Protein AF-A0A316Y9R1-F1 (afdb_monomer_lite)

Radius of gyration: 21.1 Å; chains: 1; bounding box: 70×44×54 Å

pLDDT: mean 75.21, std 21.78, range [29.62, 96.12]

Secondary structure (DSSP, 8-state):
-----PPP------PPPS---TTGGGTT---GGGTT----HHHHHHHHHHHHHHHHHHHHHS-S-SHHHHHHHHHHHHHHHTTT--SSS--HHHHHSHHHHHHHHHHHHHHHHHTT---S-HHHHHHHHHHHHHHHHHHHHH-GGGGG-TTTS-HHHHHH--HHHHHHHHHHHHHHHHHHHHH-

Foldseek 3Di:
DDDDDDDDDDPDPDDDDDDDDPPPPPVPPPVLQVVQPDDDLVRLLVQLVVLVVQLVVCVVVDVFLALSNLVSLQSNLVSLCCNPDRGDDDDLLNLLDPVSLVVSLVSNQVSCVVVVNHDPDSVVVSLSNQLSSLSNLCCVQPNVVVSRPSVRDTPVVSVVDHSVNSVVSVVVSVVVVVVVVVVD

Structure (mmCIF, N/CA/C/O backbone):
data_AF-A0A316Y9R1-F1
#
_entry.id   AF-A0A316Y9R1-F1
#
loop_
_atom_site.group_PDB
_atom_site.id
_atom_site.type_symbol
_atom_site.label_atom_id
_atom_site.label_alt_id
_atom_site.label_comp_id
_atom_site.label_asym_id
_atom_site.label_entity_id
_atom_site.label_seq_id
_atom_site.pdbx_PDB_ins_code
_atom_site.Cartn_x
_atom_site.Cartn_y
_atom_site.Cartn_z
_atom_site.occupancy
_atom_site.B_iso_or_equiv
_atom_site.auth_seq_id
_atom_site.auth_comp_id
_atom_site.auth_asym_id
_atom_site.auth_atom_id
_atom_site.pdbx_PDB_model_num
ATOM 1 N N . MET A 1 1 ? -55.825 -32.306 -25.373 1.00 39.72 1 MET A N 1
ATOM 2 C CA . MET A 1 1 ? -54.880 -32.127 -26.493 1.00 39.72 1 MET A CA 1
ATOM 3 C C . MET A 1 1 ? -54.535 -30.643 -26.493 1.00 39.72 1 MET A C 1
ATOM 5 O O . MET A 1 1 ? -55.379 -29.875 -26.914 1.00 39.72 1 MET A O 1
ATOM 9 N N . GLY A 1 2 ? -53.513 -30.124 -25.817 1.00 36.66 2 GLY A N 1
ATOM 10 C CA . GLY A 1 2 ? -52.135 -30.594 -25.650 1.00 36.66 2 GLY A CA 1
ATOM 11 C C . GLY A 1 2 ? -51.227 -29.571 -26.356 1.00 36.66 2 GLY A C 1
ATOM 12 O O . GLY A 1 2 ? -51.527 -29.261 -27.498 1.00 36.66 2 GLY A O 1
ATOM 13 N N . GLU A 1 3 ? -50.180 -29.089 -25.666 1.00 38.06 3 GLU A N 1
ATOM 14 C CA . GLU A 1 3 ? -49.132 -28.108 -26.071 1.00 38.06 3 GLU A CA 1
ATOM 15 C C . GLU A 1 3 ? -49.410 -26.639 -25.664 1.00 38.06 3 GLU A C 1
ATOM 17 O O . GLU A 1 3 ? -50.221 -25.953 -26.273 1.00 38.06 3 GLU A O 1
ATOM 22 N N . LEU A 1 4 ? -48.964 -26.133 -24.496 1.00 38.31 4 LEU A N 1
ATOM 23 C CA . LEU A 1 4 ? -47.595 -25.850 -23.991 1.00 38.31 4 LEU A CA 1
ATOM 24 C C . LEU A 1 4 ? -46.781 -24.896 -24.887 1.00 38.31 4 LEU A C 1
ATOM 26 O O . LEU A 1 4 ? -45.963 -25.323 -25.691 1.00 38.31 4 LEU A O 1
ATOM 30 N N . LEU A 1 5 ? -46.958 -23.589 -24.660 1.00 41.03 5 LEU A N 1
ATOM 31 C CA . LEU A 1 5 ? -45.965 -22.563 -24.985 1.00 41.03 5 LEU A CA 1
ATOM 32 C C . LEU A 1 5 ? -45.562 -21.837 -23.699 1.00 41.03 5 LEU A C 1
ATOM 34 O O . LEU A 1 5 ? -46.365 -21.166 -23.046 1.00 41.03 5 LEU A O 1
ATOM 38 N N . ASP A 1 6 ? -44.302 -22.059 -23.346 1.00 37.44 6 ASP A N 1
ATOM 39 C CA . ASP A 1 6 ? -43.585 -21.582 -22.172 1.00 37.44 6 ASP A CA 1
ATOM 40 C C . ASP A 1 6 ? -43.467 -20.048 -22.192 1.00 37.44 6 ASP A C 1
ATOM 42 O O . ASP A 1 6 ? -42.961 -19.458 -23.149 1.00 37.44 6 ASP A O 1
ATOM 46 N N . LYS A 1 7 ? -43.935 -19.381 -21.131 1.00 43.53 7 LYS A N 1
ATOM 47 C CA . LYS A 1 7 ? -43.649 -17.960 -20.876 1.00 43.53 7 LYS A CA 1
ATOM 48 C C . LYS A 1 7 ? -42.467 -17.869 -19.907 1.00 43.53 7 LYS A C 1
ATOM 50 O O . LYS A 1 7 ? -42.449 -18.609 -18.923 1.00 43.53 7 LYS A O 1
ATOM 55 N N . PRO A 1 8 ? -41.517 -16.942 -20.109 1.00 35.38 8 PRO A N 1
ATOM 56 C CA . PRO A 1 8 ? -40.370 -16.804 -19.222 1.00 35.38 8 PRO A CA 1
ATOM 57 C C . PRO A 1 8 ? -40.827 -16.414 -17.810 1.00 35.38 8 PRO A C 1
ATOM 59 O O . PRO A 1 8 ? -41.492 -15.396 -17.610 1.00 35.38 8 PRO A O 1
ATOM 62 N N . ARG A 1 9 ? -40.464 -17.242 -16.823 1.00 36.81 9 ARG A N 1
ATOM 63 C CA . ARG A 1 9 ? -40.661 -16.973 -15.394 1.00 36.81 9 ARG A CA 1
ATOM 64 C C . ARG A 1 9 ? -39.912 -15.701 -15.001 1.00 36.81 9 ARG A C 1
ATOM 66 O O . ARG A 1 9 ? -38.689 -15.696 -14.899 1.00 36.81 9 ARG A O 1
ATOM 73 N N . THR A 1 10 ? -40.659 -14.643 -14.718 1.00 35.28 10 THR A N 1
ATOM 74 C CA . THR A 1 10 ? -40.186 -13.493 -13.950 1.00 35.28 10 THR A CA 1
ATOM 75 C C . THR A 1 10 ? -39.815 -13.987 -12.550 1.00 35.28 10 THR A C 1
ATOM 77 O O . THR A 1 10 ? -40.692 -14.364 -11.773 1.00 35.28 10 THR A O 1
ATOM 80 N N . GLN A 1 11 ? -38.521 -14.047 -12.224 1.00 34.91 11 GLN A N 1
ATOM 81 C CA . GLN A 1 11 ? -38.094 -14.268 -10.845 1.00 34.91 11 GLN A CA 1
ATOM 82 C C . GLN A 1 11 ? -38.416 -13.010 -10.039 1.00 34.91 11 GLN A C 1
ATOM 84 O O . GLN A 1 11 ? -37.791 -11.964 -10.194 1.00 34.91 11 GLN A O 1
ATOM 89 N N . VAL A 1 12 ? -39.434 -13.123 -9.191 1.00 32.41 12 VAL A N 1
ATOM 90 C CA . VAL A 1 12 ? -39.708 -12.174 -8.117 1.00 32.41 12 VAL A CA 1
ATOM 91 C C . VAL A 1 12 ? -38.546 -12.276 -7.133 1.00 32.41 12 VAL A C 1
ATOM 93 O O . VAL A 1 12 ? -38.396 -13.288 -6.451 1.00 32.41 12 VAL A O 1
ATOM 96 N N . VAL A 1 13 ? -37.708 -11.243 -7.079 1.00 31.72 13 VAL A N 1
ATOM 97 C CA . VAL A 1 13 ? -36.699 -11.091 -6.027 1.00 31.72 13 VAL A CA 1
ATOM 98 C C . VAL A 1 13 ? -37.452 -10.838 -4.721 1.00 31.72 13 VAL A C 1
ATOM 100 O O . VAL A 1 13 ? -37.940 -9.738 -4.468 1.00 31.72 13 VAL A O 1
ATOM 103 N N . GLN A 1 14 ? -37.616 -11.886 -3.915 1.00 29.62 14 GLN A N 1
ATOM 104 C CA . GLN A 1 14 ? -38.089 -11.762 -2.542 1.00 29.62 14 GLN A CA 1
ATOM 105 C C . GLN A 1 14 ? -36.971 -11.139 -1.702 1.00 29.62 14 GLN A C 1
ATOM 107 O O . GLN A 1 14 ? -35.929 -11.752 -1.485 1.00 29.62 14 GLN A O 1
ATOM 112 N N . TYR A 1 15 ? -37.196 -9.919 -1.218 1.00 31.30 15 TYR A N 1
ATOM 113 C CA . TYR A 1 15 ? -36.399 -9.355 -0.134 1.00 31.30 15 TYR A CA 1
ATOM 114 C C . TYR A 1 15 ? -36.718 -10.124 1.155 1.00 31.30 15 TYR A C 1
ATOM 116 O O . TYR A 1 15 ? -37.901 -10.241 1.494 1.00 31.30 15 TYR A O 1
ATOM 124 N N . PRO A 1 16 ? -35.723 -10.640 1.896 1.00 35.97 16 PRO A N 1
ATOM 125 C CA . PRO A 1 16 ? -35.993 -11.189 3.211 1.00 35.97 16 PRO A CA 1
ATOM 126 C C . PRO A 1 16 ? -36.462 -10.064 4.137 1.00 35.97 16 PRO A C 1
ATOM 128 O O . PRO A 1 16 ? -35.821 -9.022 4.283 1.00 35.97 16 PRO A O 1
ATOM 131 N N . ALA A 1 17 ? -37.635 -10.292 4.722 1.00 37.06 17 ALA A N 1
ATOM 132 C CA . ALA A 1 17 ? -38.241 -9.449 5.729 1.00 37.06 17 ALA A CA 1
ATOM 133 C C . ALA A 1 17 ? -37.333 -9.327 6.964 1.00 37.06 17 ALA A C 1
ATOM 135 O O . ALA A 1 17 ? -36.667 -10.278 7.367 1.00 37.06 17 ALA A O 1
ATOM 136 N N . SER A 1 18 ? -37.362 -8.127 7.544 1.00 51.81 18 SER A N 1
ATOM 137 C CA . SER A 1 18 ? -36.869 -7.743 8.868 1.00 51.81 18 SER A CA 1
ATOM 138 C C . SER A 1 18 ? -36.761 -8.906 9.861 1.00 51.81 18 SER A C 1
ATOM 140 O O . SER A 1 18 ? -37.768 -9.497 10.253 1.00 51.81 18 SER A O 1
ATOM 142 N N . GLY A 1 19 ? -35.528 -9.207 10.276 1.00 43.00 19 GLY A N 1
ATOM 143 C CA . GLY A 1 19 ? -35.248 -10.238 11.270 1.00 43.00 19 GLY A CA 1
ATOM 144 C C . GLY A 1 19 ? -33.800 -10.722 11.282 1.00 43.00 19 GLY A C 1
ATOM 145 O O . GLY A 1 19 ? -33.578 -11.926 11.329 1.00 43.00 19 GLY A O 1
ATOM 146 N N . MET A 1 20 ? -32.808 -9.824 11.233 1.00 34.31 20 MET A N 1
ATOM 147 C CA . MET A 1 20 ? -31.425 -10.223 11.523 1.00 34.31 20 MET A CA 1
ATOM 148 C C . MET A 1 20 ? -31.326 -10.556 13.015 1.00 34.31 20 MET A C 1
ATOM 150 O O . MET A 1 20 ? -31.392 -9.669 13.872 1.00 34.31 20 MET A O 1
ATOM 154 N N . ARG A 1 21 ? -31.222 -11.851 13.331 1.00 39.31 21 ARG A N 1
ATOM 155 C CA . ARG A 1 21 ? -30.883 -12.312 14.678 1.00 39.31 21 ARG A CA 1
ATOM 156 C C . ARG A 1 21 ? -29.500 -11.784 15.040 1.00 39.31 21 ARG A C 1
ATOM 158 O O . ARG A 1 21 ? -28.591 -11.734 14.219 1.00 39.31 21 ARG A O 1
ATOM 165 N N . ARG A 1 22 ? -29.331 -11.454 16.318 1.00 41.00 22 ARG A N 1
ATOM 166 C CA . ARG A 1 22 ? -28.087 -10.973 16.945 1.00 41.00 22 ARG A CA 1
ATOM 167 C C . ARG A 1 22 ? -26.894 -11.945 16.834 1.00 41.00 22 ARG A C 1
ATOM 169 O O . ARG A 1 22 ? -25.820 -11.624 17.324 1.00 41.00 22 ARG A O 1
ATOM 176 N N . GLU A 1 23 ? -27.084 -13.102 16.207 1.00 39.16 23 GLU A N 1
ATOM 177 C CA . GLU A 1 23 ? -26.152 -14.231 16.138 1.00 39.16 23 GLU A CA 1
ATOM 178 C C . GLU A 1 23 ? -25.279 -14.222 14.862 1.00 39.16 23 GLU A C 1
ATOM 180 O O . GLU A 1 23 ? -24.302 -14.959 14.805 1.00 39.16 23 GLU A O 1
ATOM 185 N N . ASP A 1 24 ? -25.538 -13.336 13.890 1.00 36.38 24 ASP A N 1
ATOM 186 C CA . ASP A 1 24 ? -24.801 -13.294 12.607 1.00 36.38 24 ASP A CA 1
ATOM 187 C C . ASP A 1 24 ? -23.498 -12.461 12.626 1.00 36.38 24 ASP A C 1
ATOM 189 O O . ASP A 1 24 ? -22.784 -12.383 11.626 1.00 36.38 24 ASP A O 1
ATOM 193 N N . TRP A 1 25 ? -23.128 -11.847 13.755 1.00 36.03 25 TRP A N 1
ATOM 194 C CA . TRP A 1 25 ? -21.908 -11.021 13.840 1.00 36.03 25 TRP A CA 1
ATOM 195 C C . TRP A 1 25 ? -20.608 -11.835 13.896 1.00 36.03 25 TRP A C 1
ATOM 197 O O . TRP A 1 25 ? -19.521 -11.278 13.744 1.00 36.03 25 TRP A O 1
ATOM 207 N N . THR A 1 26 ? -20.691 -13.150 14.099 1.00 35.91 26 THR A N 1
ATOM 208 C CA . THR A 1 26 ? -19.521 -14.029 14.251 1.00 35.91 26 THR A CA 1
ATOM 209 C C . THR A 1 26 ? -19.109 -14.744 12.961 1.00 35.91 26 THR A C 1
ATOM 211 O O . THR A 1 26 ? -18.037 -15.346 12.933 1.00 35.91 26 THR A O 1
ATOM 214 N N . GLN A 1 27 ? -19.877 -14.633 11.869 1.00 36.03 27 GLN A N 1
ATOM 215 C CA . GLN A 1 27 ? -19.579 -15.312 10.595 1.00 36.03 27 GLN A CA 1
ATOM 216 C C . GLN A 1 27 ? -18.856 -14.464 9.538 1.00 36.03 27 GLN A C 1
ATOM 218 O O . GLN A 1 27 ? -18.550 -14.971 8.460 1.00 36.03 27 GLN A O 1
ATOM 223 N N . THR A 1 28 ? -18.468 -13.227 9.859 1.00 35.75 28 THR A N 1
ATOM 224 C CA . THR A 1 28 ? -17.525 -12.438 9.035 1.00 35.75 28 THR A CA 1
ATOM 225 C C . THR A 1 28 ? -16.111 -12.423 9.615 1.00 35.75 28 THR A C 1
ATOM 227 O O . THR A 1 28 ? -15.270 -11.627 9.209 1.00 35.75 28 THR A O 1
ATOM 230 N N . ALA A 1 29 ? -15.801 -13.331 10.540 1.00 37.78 29 ALA A N 1
ATOM 231 C CA . ALA A 1 29 ? -14.429 -13.769 10.730 1.00 37.78 29 ALA A CA 1
ATOM 232 C C . ALA A 1 29 ? -14.144 -14.807 9.642 1.00 37.78 29 ALA A C 1
ATOM 234 O O . ALA A 1 29 ? -14.215 -16.011 9.882 1.00 37.78 29 ALA A O 1
ATOM 235 N N . ILE A 1 30 ? -13.851 -14.344 8.420 1.00 37.00 30 ILE A N 1
ATOM 236 C CA . ILE A 1 30 ? -13.133 -15.189 7.462 1.00 37.00 30 ILE A CA 1
ATOM 237 C C . ILE A 1 30 ? -11.936 -15.718 8.244 1.00 37.00 30 ILE A C 1
ATOM 239 O O . ILE A 1 30 ? -11.128 -14.919 8.714 1.00 37.00 30 ILE A O 1
ATOM 243 N N . SER A 1 31 ? -11.899 -17.037 8.449 1.00 33.91 31 SER A N 1
ATOM 244 C CA . SER A 1 31 ? -10.789 -17.778 9.045 1.00 33.91 31 SER A CA 1
ATOM 245 C C . SER A 1 31 ? -9.502 -17.254 8.415 1.00 33.91 31 SER A C 1
ATOM 247 O O . SER A 1 31 ? -9.136 -17.627 7.301 1.00 33.91 31 SER A O 1
ATOM 249 N N . THR A 1 32 ? -8.839 -16.317 9.094 1.00 42.31 32 THR A N 1
ATOM 250 C CA . THR A 1 32 ? -7.617 -15.677 8.598 1.00 42.31 32 THR A CA 1
ATOM 251 C C . THR A 1 32 ? -6.526 -16.726 8.423 1.00 42.31 32 THR A C 1
ATOM 253 O O . THR A 1 32 ? -5.657 -16.570 7.578 1.00 42.31 32 THR A O 1
ATOM 256 N N . SER A 1 33 ? -6.638 -17.855 9.127 1.00 35.81 33 SER A N 1
ATOM 257 C CA . SER A 1 33 ? -5.839 -19.068 8.967 1.00 35.81 33 SER A CA 1
ATOM 258 C C . SER A 1 33 ? -5.919 -19.730 7.584 1.00 35.81 33 SER A C 1
ATOM 260 O O . SER A 1 33 ? -4.951 -20.376 7.186 1.00 35.81 33 SER A O 1
ATOM 262 N N . ASP A 1 34 ? -7.008 -19.573 6.822 1.00 35.78 34 ASP A N 1
ATOM 263 C CA . ASP A 1 34 ? -7.160 -20.224 5.508 1.00 35.78 34 ASP A CA 1
ATOM 264 C C . ASP A 1 34 ? -6.669 -19.376 4.325 1.00 35.78 34 ASP A C 1
ATOM 266 O O . ASP A 1 34 ? -6.388 -19.922 3.258 1.00 35.78 34 ASP A O 1
ATOM 270 N N . LEU A 1 35 ? -6.467 -18.067 4.513 1.00 43.06 35 LEU A N 1
ATOM 271 C CA . LEU A 1 35 ? -5.946 -17.153 3.478 1.00 43.06 35 LEU A CA 1
ATOM 272 C C . LEU A 1 35 ? -4.442 -17.314 3.203 1.00 43.06 35 LEU A C 1
ATOM 274 O O . LEU A 1 35 ? -3.900 -16.723 2.272 1.00 43.06 35 LEU A O 1
ATOM 278 N N . PHE A 1 36 ? -3.765 -18.122 4.012 1.00 48.22 36 PHE A N 1
ATOM 279 C CA . PHE A 1 36 ? -2.317 -18.102 4.163 1.00 48.22 36 PHE A CA 1
ATOM 280 C C . PHE A 1 36 ? -1.649 -19.470 3.921 1.00 48.22 36 PHE A C 1
ATOM 282 O O . PHE A 1 36 ? -0.470 -19.663 4.226 1.00 48.22 36 PHE A O 1
ATOM 289 N N . LYS A 1 37 ? -2.375 -20.435 3.341 1.00 43.84 37 LYS A N 1
ATOM 290 C CA . LYS A 1 37 ? -1.854 -21.781 3.056 1.00 43.84 37 LYS A CA 1
ATOM 291 C C . LYS A 1 37 ? -0.718 -21.759 2.016 1.00 43.84 37 LYS A C 1
ATOM 293 O O . LYS A 1 37 ? -0.877 -21.309 0.888 1.00 43.84 37 LYS A O 1
ATOM 298 N N . HIS A 1 38 ? 0.440 -22.252 2.463 1.00 46.22 38 HIS A N 1
ATOM 299 C CA . HIS A 1 38 ? 1.669 -22.664 1.765 1.00 46.22 38 HIS A CA 1
ATOM 300 C C . HIS A 1 38 ? 1.853 -22.271 0.287 1.00 46.22 38 HIS A C 1
ATOM 302 O O . HIS A 1 38 ? 1.925 -23.114 -0.603 1.00 46.22 38 HIS A O 1
ATOM 308 N N . SER A 1 39 ? 2.068 -20.979 0.048 1.00 51.19 39 SER A N 1
ATOM 309 C CA . SER A 1 39 ? 2.584 -20.469 -1.224 1.00 51.19 39 SER A CA 1
ATOM 310 C C . SER A 1 39 ? 4.117 -20.573 -1.264 1.00 51.19 39 SER A C 1
ATOM 312 O O . SER A 1 39 ? 4.809 -20.021 -0.396 1.00 51.19 39 SER A O 1
ATOM 314 N N . SER A 1 40 ? 4.651 -21.290 -2.262 1.00 60.81 40 SER A N 1
ATOM 315 C CA . SER A 1 40 ? 6.095 -21.373 -2.526 1.00 60.81 40 SER A CA 1
ATOM 316 C C . SER A 1 40 ? 6.685 -19.984 -2.820 1.00 60.81 40 SER A C 1
ATOM 318 O O . SER A 1 40 ? 5.991 -19.074 -3.268 1.00 60.81 40 SER A O 1
ATOM 320 N N . ARG A 1 41 ? 7.994 -19.789 -2.616 1.00 59.72 41 ARG A N 1
ATOM 321 C CA . ARG A 1 41 ? 8.663 -18.498 -2.894 1.00 59.72 41 ARG A CA 1
ATOM 322 C C . ARG A 1 41 ? 8.465 -18.016 -4.342 1.00 59.72 41 ARG A C 1
ATOM 324 O O . ARG A 1 41 ? 8.390 -16.810 -4.586 1.00 59.72 41 ARG A O 1
ATOM 331 N N . LEU A 1 42 ? 8.381 -18.952 -5.288 1.00 62.75 42 LEU A N 1
ATOM 332 C CA . LEU A 1 42 ? 8.104 -18.671 -6.699 1.00 62.75 42 LEU A CA 1
ATOM 333 C C . LEU A 1 42 ? 6.669 -18.172 -6.901 1.00 62.75 42 LEU A C 1
ATOM 335 O O . LEU A 1 42 ? 6.455 -17.223 -7.651 1.00 62.75 42 LEU A O 1
ATOM 339 N N . ASP A 1 43 ? 5.712 -18.746 -6.178 1.00 80.56 43 ASP A N 1
ATOM 340 C CA . ASP A 1 43 ? 4.308 -18.342 -6.235 1.00 80.56 43 ASP A CA 1
ATOM 341 C C . ASP A 1 43 ? 4.100 -16.926 -5.658 1.00 80.56 43 ASP A C 1
ATOM 343 O O . ASP A 1 43 ? 3.511 -16.066 -6.311 1.00 80.56 43 ASP A O 1
ATOM 347 N N . ARG A 1 44 ? 4.732 -16.593 -4.523 1.00 82.75 44 ARG A N 1
ATOM 348 C CA . ARG A 1 44 ? 4.696 -15.222 -3.961 1.00 82.75 44 ARG A CA 1
ATOM 349 C C . ARG A 1 44 ? 5.302 -14.172 -4.893 1.00 82.75 44 ARG A C 1
ATOM 351 O O . ARG A 1 44 ? 4.758 -13.079 -5.042 1.00 82.75 44 ARG A O 1
ATOM 358 N N . SER A 1 45 ? 6.416 -14.518 -5.540 1.00 86.19 45 SER A N 1
ATOM 359 C CA . SER A 1 45 ? 7.101 -13.633 -6.491 1.00 86.19 45 SER A CA 1
ATOM 360 C C . SER A 1 45 ? 6.240 -13.349 -7.725 1.00 86.19 45 SER A C 1
ATOM 362 O O . SER A 1 45 ? 6.202 -12.224 -8.216 1.00 86.19 45 SER A O 1
ATOM 364 N N . SER A 1 46 ? 5.516 -14.352 -8.219 1.00 87.44 46 SER A N 1
ATOM 365 C CA . SER A 1 46 ? 4.578 -14.183 -9.331 1.00 87.44 46 SER A CA 1
ATOM 366 C C . SER A 1 46 ? 3.352 -13.365 -8.920 1.00 87.44 46 SER A C 1
ATOM 368 O O . SER A 1 46 ? 2.960 -12.452 -9.648 1.00 87.44 46 SER A O 1
ATOM 370 N N . ARG A 1 47 ? 2.791 -13.626 -7.730 1.00 89.75 47 ARG A N 1
ATOM 371 C CA . ARG A 1 47 ? 1.627 -12.903 -7.193 1.00 89.75 47 ARG A CA 1
ATOM 372 C C . ARG A 1 47 ? 1.894 -11.406 -7.044 1.00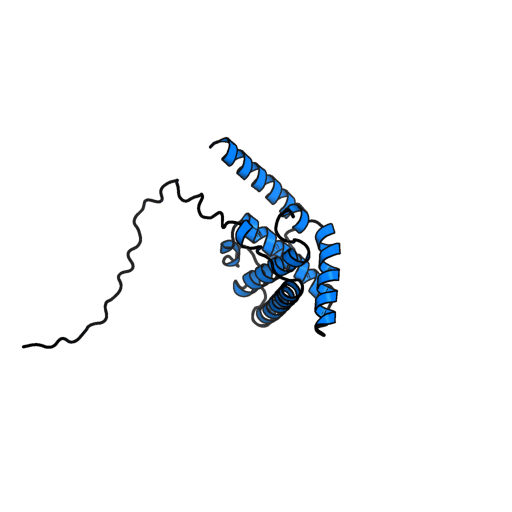 89.75 47 ARG A C 1
ATOM 374 O O . ARG A 1 47 ? 1.107 -10.606 -7.547 1.00 89.75 47 ARG A O 1
ATOM 381 N N . VAL A 1 48 ? 3.006 -11.014 -6.413 1.00 91.62 48 VAL A N 1
ATOM 382 C CA . VAL A 1 48 ? 3.302 -9.587 -6.187 1.00 91.62 48 VAL A CA 1
ATOM 383 C C . VAL A 1 48 ? 3.520 -8.829 -7.498 1.00 91.62 48 VAL A C 1
ATOM 385 O O . VAL A 1 48 ? 3.023 -7.715 -7.661 1.00 91.62 48 VAL A O 1
ATOM 388 N N . SER A 1 49 ? 4.194 -9.447 -8.468 1.00 91.50 49 SER A N 1
ATOM 389 C CA . SER A 1 49 ? 4.448 -8.825 -9.766 1.00 91.50 49 SER A CA 1
ATOM 390 C C . SER A 1 49 ? 3.191 -8.720 -10.619 1.00 91.50 49 SER A C 1
ATOM 392 O O . SER A 1 49 ? 2.975 -7.703 -11.279 1.00 91.50 49 SER A O 1
ATOM 394 N N . HIS A 1 50 ? 2.334 -9.744 -10.586 1.00 92.25 50 HIS A N 1
ATOM 395 C CA . HIS A 1 50 ? 1.033 -9.703 -11.244 1.00 92.25 50 HIS A CA 1
ATOM 396 C C . HIS A 1 50 ? 0.145 -8.597 -10.659 1.00 92.25 50 HIS A C 1
ATOM 398 O O . HIS A 1 50 ? -0.437 -7.810 -11.411 1.00 92.25 50 HIS A O 1
ATOM 404 N N . ALA A 1 51 ? 0.076 -8.500 -9.329 1.00 93.38 51 ALA A N 1
ATOM 405 C CA . ALA A 1 51 ? -0.703 -7.472 -8.647 1.00 93.38 51 ALA A CA 1
ATOM 406 C C . ALA A 1 51 ? -0.193 -6.060 -8.980 1.00 93.38 51 ALA A C 1
ATOM 408 O O . ALA A 1 51 ? -0.983 -5.185 -9.328 1.00 93.38 51 ALA A O 1
ATOM 409 N N . LEU A 1 52 ? 1.130 -5.851 -8.983 1.00 94.00 52 LEU A N 1
ATOM 410 C CA . LEU A 1 52 ? 1.726 -4.569 -9.364 1.00 94.00 52 LEU A CA 1
ATOM 411 C C . LEU A 1 52 ? 1.425 -4.186 -10.823 1.00 94.00 52 LEU A C 1
ATOM 413 O O . LEU A 1 52 ? 1.126 -3.026 -11.105 1.00 94.00 52 LEU A O 1
ATOM 417 N N . ARG A 1 53 ? 1.480 -5.144 -11.759 1.00 92.12 53 ARG A N 1
ATOM 418 C CA . ARG A 1 53 ? 1.135 -4.896 -13.169 1.00 92.12 53 ARG A CA 1
ATOM 419 C C . ARG A 1 53 ? -0.343 -4.543 -13.331 1.00 92.12 53 ARG A C 1
ATOM 421 O O . ARG A 1 53 ? -0.664 -3.604 -14.054 1.00 92.12 53 ARG A O 1
ATOM 428 N N . SER A 1 54 ? -1.215 -5.268 -12.635 1.00 92.94 54 SER A N 1
ATOM 429 C CA . SER A 1 54 ? -2.661 -5.017 -12.631 1.00 92.94 54 SER A CA 1
ATOM 430 C C . SER A 1 54 ? -2.977 -3.622 -12.088 1.00 92.94 54 SER A C 1
ATOM 432 O O . SER A 1 54 ? -3.756 -2.893 -12.693 1.00 92.94 54 SER A O 1
ATOM 434 N N . LEU A 1 55 ? -2.297 -3.207 -11.014 1.00 93.31 55 LEU A N 1
ATOM 435 C CA . LEU A 1 55 ? -2.389 -1.849 -10.481 1.00 93.31 55 LEU A CA 1
ATOM 436 C C . LEU A 1 55 ? -1.944 -0.795 -11.500 1.00 93.31 55 LEU A C 1
ATOM 438 O O . LEU A 1 55 ? -2.650 0.186 -11.704 1.00 93.31 55 LEU A O 1
ATOM 442 N N . GLY A 1 56 ? -0.804 -0.999 -12.166 1.00 90.38 56 GLY A N 1
ATOM 443 C CA . GLY A 1 56 ? -0.334 -0.070 -13.197 1.00 90.38 56 GLY A CA 1
ATOM 444 C C . GLY A 1 56 ? -1.332 0.097 -14.348 1.00 90.38 56 GLY A C 1
ATOM 445 O O . GLY A 1 56 ? -1.498 1.202 -14.859 1.00 90.38 56 GLY A O 1
ATOM 446 N N . HIS A 1 57 ? -2.034 -0.977 -14.722 1.00 90.94 57 HIS A N 1
ATOM 447 C CA . HIS A 1 57 ? -3.094 -0.917 -15.725 1.00 90.94 57 HIS A CA 1
ATOM 448 C C . HIS A 1 57 ? -4.310 -0.121 -15.233 1.00 90.94 57 HIS A C 1
ATOM 450 O O . HIS A 1 57 ? -4.732 0.810 -15.917 1.00 90.94 57 HIS A O 1
ATOM 456 N N . ALA A 1 58 ? -4.803 -0.412 -14.027 1.00 90.25 58 ALA A N 1
ATOM 457 C CA . ALA A 1 58 ? -5.919 0.312 -13.421 1.00 90.25 58 ALA A CA 1
ATOM 458 C C . ALA A 1 58 ? -5.626 1.819 -13.287 1.00 90.25 58 ALA A C 1
ATOM 460 O O . ALA A 1 58 ? -6.449 2.648 -13.669 1.00 90.25 58 ALA A O 1
ATOM 461 N N . GLU A 1 59 ? -4.421 2.193 -12.834 1.00 90.12 59 GLU A N 1
ATOM 462 C CA . GLU A 1 59 ? -3.987 3.600 -12.756 1.00 90.12 59 GLU A CA 1
ATOM 463 C C . GLU A 1 59 ? -3.919 4.290 -14.126 1.00 90.12 59 GLU A C 1
ATOM 465 O O . GLU A 1 59 ? -4.085 5.503 -14.212 1.00 90.12 59 GLU A O 1
ATOM 470 N N . SER A 1 60 ? -3.648 3.542 -15.200 1.00 86.75 60 SER A N 1
ATOM 471 C CA . SER A 1 60 ? -3.599 4.101 -16.557 1.00 86.75 60 SER A CA 1
ATOM 472 C C . SER A 1 60 ? -4.986 4.324 -17.163 1.00 86.75 60 SER A C 1
ATOM 474 O O . SER A 1 60 ? -5.157 5.221 -17.985 1.00 86.75 60 SER A O 1
ATOM 476 N N . GLN A 1 61 ? -5.972 3.521 -16.758 1.00 84.62 61 GLN A N 1
ATOM 477 C CA . GLN A 1 61 ? -7.348 3.598 -17.254 1.00 84.62 61 GLN A CA 1
ATOM 478 C C . GLN A 1 61 ? -8.221 4.548 -16.432 1.00 84.62 61 GLN A C 1
ATOM 480 O O . GLN A 1 61 ? -9.191 5.106 -16.945 1.00 84.62 61 G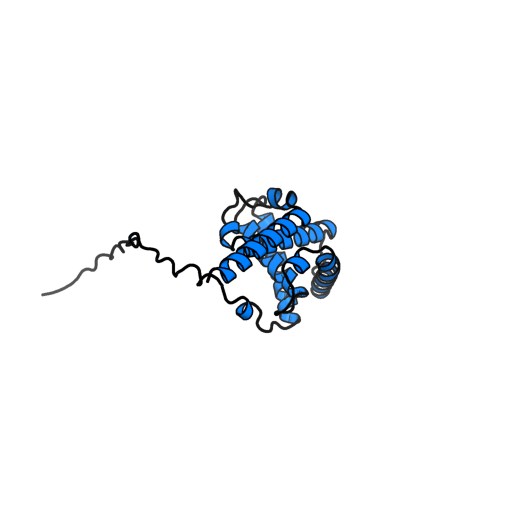LN A O 1
ATOM 485 N N . HIS A 1 62 ? -7.881 4.746 -15.160 1.00 77.06 62 HIS A N 1
ATOM 486 C CA . HIS A 1 62 ? -8.673 5.521 -14.220 1.00 77.06 62 HIS A CA 1
ATOM 487 C C . HIS A 1 62 ? -7.799 6.546 -13.496 1.00 77.06 62 HIS A C 1
ATOM 489 O O . HIS A 1 62 ? -6.735 6.216 -12.985 1.00 77.06 62 HIS A O 1
ATOM 495 N N . TYR A 1 63 ? -8.286 7.782 -13.355 1.00 67.31 63 TYR A N 1
ATOM 496 C CA . TYR A 1 63 ? -7.584 8.889 -12.684 1.00 67.31 63 TYR A CA 1
ATOM 497 C C . TYR A 1 63 ? -7.458 8.740 -11.144 1.00 67.31 63 TYR A C 1
ATOM 499 O O . TYR A 1 63 ? -7.473 9.724 -10.411 1.00 67.31 63 TYR A O 1
ATOM 507 N N . GLY A 1 64 ? -7.339 7.517 -10.615 1.00 62.34 64 GLY A N 1
ATOM 508 C CA . GLY A 1 64 ? -7.009 7.257 -9.206 1.00 62.34 64 GLY A CA 1
ATOM 509 C C . GLY A 1 64 ? -8.165 7.333 -8.198 1.00 62.34 64 GLY A C 1
ATOM 510 O O . GLY A 1 64 ? -7.936 7.132 -7.006 1.00 62.34 64 GLY A O 1
ATOM 511 N N . ALA A 1 65 ? -9.392 7.600 -8.655 1.00 66.81 65 ALA A N 1
ATOM 512 C CA . ALA A 1 65 ? -10.592 7.721 -7.818 1.00 66.81 65 ALA A CA 1
ATOM 513 C C . ALA A 1 65 ? -11.678 6.679 -8.156 1.00 66.81 65 ALA A C 1
ATOM 515 O O . ALA A 1 65 ? -12.866 6.952 -7.997 1.00 66.81 65 ALA A O 1
ATOM 516 N N . SER A 1 66 ? -11.288 5.502 -8.655 1.00 83.19 66 SER A N 1
ATOM 517 C CA . SER A 1 66 ? -12.220 4.409 -8.953 1.00 83.19 66 SER A CA 1
ATOM 518 C C . SER A 1 66 ? -12.109 3.273 -7.938 1.00 83.19 66 SER A C 1
ATOM 520 O O . SER A 1 66 ? -11.041 3.012 -7.379 1.00 83.19 66 SER A O 1
ATOM 522 N N . GLN A 1 67 ? -13.222 2.559 -7.754 1.00 85.88 67 GLN A N 1
ATOM 523 C CA . GLN A 1 67 ? -13.265 1.299 -7.012 1.00 85.88 67 GLN A CA 1
ATOM 524 C C . GLN A 1 67 ? -12.218 0.306 -7.534 1.00 85.88 67 GLN A C 1
ATOM 526 O O . GLN A 1 67 ? -11.544 -0.338 -6.739 1.00 85.88 67 GLN A O 1
ATOM 531 N N . ASP A 1 68 ? -12.032 0.223 -8.855 1.00 89.50 68 ASP A N 1
ATOM 532 C CA . ASP A 1 68 ? -11.043 -0.676 -9.456 1.00 89.50 68 ASP A CA 1
ATOM 533 C C . ASP A 1 68 ? -9.614 -0.355 -8.986 1.00 89.50 68 ASP A C 1
ATOM 535 O O . ASP A 1 68 ? -8.902 -1.237 -8.504 1.00 89.50 68 ASP A O 1
ATOM 539 N N . VAL A 1 69 ? -9.218 0.924 -8.993 1.00 92.44 69 VAL A N 1
ATOM 540 C CA . VAL A 1 69 ? -7.899 1.342 -8.488 1.00 92.44 69 VAL A CA 1
ATOM 541 C C . VAL A 1 69 ? -7.744 1.008 -7.002 1.00 92.44 69 VAL A C 1
ATOM 543 O O . VAL A 1 69 ? -6.696 0.501 -6.601 1.00 92.44 69 VAL A O 1
ATOM 546 N N . ASN A 1 70 ? -8.778 1.235 -6.188 1.00 93.81 70 ASN A N 1
ATOM 547 C CA . ASN A 1 70 ? -8.760 0.890 -4.765 1.00 93.81 70 ASN A CA 1
ATOM 548 C C . ASN A 1 70 ? -8.553 -0.616 -4.545 1.00 93.81 70 ASN A C 1
ATOM 550 O O . ASN A 1 70 ? -7.694 -1.016 -3.755 1.00 93.81 70 ASN A O 1
ATOM 554 N N . SER A 1 71 ? -9.298 -1.447 -5.277 1.00 93.62 71 SER A N 1
ATOM 555 C CA . SER A 1 71 ? -9.169 -2.904 -5.238 1.00 93.62 71 SER A CA 1
ATOM 556 C C . SER A 1 71 ? -7.779 -3.362 -5.673 1.00 93.62 71 SER A C 1
ATOM 558 O O . SER A 1 71 ? -7.180 -4.202 -5.004 1.00 93.62 71 SER A O 1
ATOM 560 N N . LYS A 1 72 ? -7.194 -2.766 -6.721 1.00 95.75 72 LYS A N 1
ATOM 561 C CA . LYS A 1 72 ? -5.832 -3.114 -7.161 1.00 95.75 72 LYS A CA 1
ATOM 562 C C . LYS A 1 72 ? -4.745 -2.660 -6.198 1.00 95.75 72 LYS A C 1
ATOM 564 O O . LYS A 1 72 ? -3.759 -3.375 -6.015 1.00 95.75 72 LYS A O 1
ATOM 569 N N . TYR A 1 73 ? -4.926 -1.525 -5.529 1.00 96.00 73 TYR A N 1
ATOM 570 C CA . TYR A 1 73 ? -4.035 -1.126 -4.443 1.00 96.00 73 TYR A CA 1
ATOM 571 C C . TYR A 1 73 ? -4.111 -2.095 -3.259 1.00 96.00 73 TYR A C 1
ATOM 573 O O . TYR A 1 73 ? -3.071 -2.431 -2.692 1.00 96.00 73 TYR A O 1
ATOM 581 N N . PHE A 1 74 ? -5.308 -2.571 -2.908 1.00 95.00 74 PHE A N 1
ATOM 582 C CA . PHE A 1 74 ? -5.488 -3.590 -1.876 1.00 95.00 74 PHE A CA 1
ATOM 583 C C . PHE A 1 74 ? -4.826 -4.924 -2.254 1.00 95.00 74 PHE A C 1
ATOM 585 O O . PHE A 1 74 ? -4.026 -5.437 -1.473 1.00 95.00 74 PHE A O 1
ATOM 592 N N . GLU A 1 75 ? -5.090 -5.451 -3.455 1.00 94.38 75 GLU A N 1
ATOM 593 C CA . GLU A 1 75 ? -4.495 -6.702 -3.953 1.00 94.38 75 GLU A CA 1
ATOM 594 C C . GLU A 1 75 ? -2.960 -6.639 -3.936 1.00 94.38 75 GLU A C 1
ATOM 596 O O . GLU A 1 75 ? -2.288 -7.568 -3.477 1.00 94.38 75 GLU A O 1
ATOM 601 N N . PHE A 1 76 ? -2.389 -5.518 -4.392 1.00 95.94 76 PHE A N 1
ATOM 602 C CA . PHE A 1 76 ? -0.947 -5.306 -4.331 1.00 95.94 76 PHE A CA 1
ATOM 603 C C . PHE A 1 76 ? -0.447 -5.197 -2.887 1.00 95.94 76 PHE A C 1
ATOM 605 O O . PHE A 1 76 ? 0.585 -5.776 -2.560 1.00 95.94 76 PHE A O 1
ATOM 612 N N . GLY A 1 77 ? -1.183 -4.515 -2.008 1.00 94.88 77 GLY A N 1
ATOM 613 C CA . GLY A 1 77 ? -0.845 -4.386 -0.592 1.00 94.88 77 GLY A CA 1
ATOM 614 C C . GLY A 1 77 ? -0.802 -5.731 0.127 1.00 94.88 77 GLY A C 1
ATOM 615 O O . GLY A 1 77 ? 0.147 -5.996 0.862 1.00 94.88 77 GLY A O 1
ATOM 616 N N . GLN A 1 78 ? -1.771 -6.603 -0.152 1.00 92.62 78 GLN A N 1
ATOM 617 C CA . GLN A 1 78 ? -1.814 -7.969 0.363 1.00 92.62 78 GLN A CA 1
ATOM 618 C C . GLN A 1 78 ? -0.631 -8.795 -0.142 1.00 92.62 78 GLN A C 1
ATOM 620 O O . GLN A 1 78 ? 0.121 -9.347 0.656 1.00 92.62 78 GLN A O 1
ATOM 625 N N . ALA A 1 79 ? -0.404 -8.829 -1.459 1.00 92.12 79 ALA A N 1
ATOM 626 C CA . ALA A 1 79 ? 0.718 -9.576 -2.026 1.00 92.12 79 ALA A CA 1
ATOM 627 C C . ALA A 1 79 ? 2.081 -9.050 -1.538 1.00 92.12 79 ALA A C 1
ATOM 629 O O . ALA A 1 79 ? 3.034 -9.815 -1.399 1.00 92.12 79 ALA A O 1
ATOM 630 N N . TYR A 1 80 ? 2.178 -7.746 -1.270 1.00 92.81 80 TYR A N 1
ATOM 631 C CA . TYR A 1 80 ? 3.372 -7.114 -0.724 1.00 92.81 80 TYR A CA 1
ATOM 632 C C . TYR A 1 80 ? 3.587 -7.452 0.759 1.00 92.81 80 TYR A C 1
ATOM 634 O O . TYR A 1 80 ? 4.723 -7.713 1.153 1.00 92.81 80 TYR A O 1
ATOM 642 N N . ALA A 1 81 ? 2.522 -7.517 1.566 1.00 90.19 81 ALA A N 1
ATOM 643 C CA . ALA A 1 81 ? 2.576 -8.013 2.944 1.00 90.19 81 ALA A CA 1
ATOM 644 C C . ALA A 1 81 ? 3.062 -9.473 2.996 1.00 90.19 81 ALA A C 1
ATOM 646 O O . ALA A 1 81 ? 3.998 -9.785 3.737 1.00 90.19 81 ALA A O 1
ATOM 647 N N . ASP A 1 82 ? 2.519 -10.326 2.122 1.00 88.00 82 ASP A N 1
ATOM 648 C CA . ASP A 1 82 ? 2.848 -11.756 2.008 1.00 88.00 82 ASP A CA 1
ATOM 649 C C . ASP A 1 82 ? 4.328 -12.037 1.659 1.00 88.00 82 ASP A C 1
ATOM 651 O O . ASP A 1 82 ? 4.813 -13.164 1.836 1.00 88.00 82 ASP A O 1
ATOM 655 N N . LEU A 1 83 ? 5.074 -11.041 1.152 1.00 86.31 83 LEU A N 1
ATOM 656 C CA . LEU A 1 83 ? 6.503 -11.198 0.847 1.00 86.31 83 LEU A CA 1
ATOM 657 C C . LEU A 1 83 ? 7.335 -11.499 2.090 1.00 86.31 83 LEU A C 1
ATOM 659 O O . LEU A 1 83 ? 8.256 -12.313 2.018 1.00 86.31 83 LEU A O 1
ATOM 663 N N . ILE A 1 84 ? 7.019 -10.830 3.198 1.00 82.31 84 ILE A N 1
ATOM 664 C CA . ILE A 1 84 ? 7.743 -10.946 4.469 1.00 82.31 84 ILE A CA 1
ATOM 665 C C . ILE A 1 84 ? 6.910 -11.739 5.472 1.00 82.31 84 ILE A C 1
ATOM 667 O O . ILE A 1 84 ? 7.418 -12.628 6.158 1.00 82.31 84 ILE A O 1
ATOM 671 N N . VAL A 1 85 ? 5.603 -11.477 5.509 1.00 73.94 85 VAL A N 1
ATOM 672 C CA . VAL A 1 85 ? 4.673 -12.134 6.420 1.00 73.94 85 VAL A CA 1
ATOM 673 C C . VAL A 1 85 ? 4.333 -13.515 5.872 1.00 73.94 85 VAL A C 1
ATOM 675 O O . VAL A 1 85 ? 3.418 -13.712 5.078 1.00 73.94 85 VAL A O 1
ATOM 678 N N . SER A 1 86 ? 5.101 -14.510 6.301 1.00 58.31 86 SER A N 1
ATOM 679 C CA . SER A 1 86 ? 4.751 -15.913 6.113 1.00 58.31 86 SER A CA 1
ATOM 680 C C . SER A 1 86 ? 3.752 -16.312 7.194 1.00 58.31 86 SER A C 1
ATOM 682 O O . SER A 1 86 ? 4.132 -16.824 8.235 1.00 58.31 86 SER A O 1
ATOM 684 N N . SER A 1 87 ? 2.467 -16.046 6.949 1.00 51.50 87 SER A N 1
ATOM 685 C CA . SER A 1 87 ? 1.378 -16.924 7.397 1.00 51.50 87 SER A CA 1
ATOM 686 C C . SER A 1 87 ? 1.522 -17.526 8.813 1.00 51.50 87 SER A C 1
ATOM 688 O O . SER A 1 87 ? 1.761 -18.728 8.908 1.00 51.50 87 SER A O 1
ATOM 690 N N . ALA A 1 88 ? 1.434 -16.711 9.879 1.00 39.19 88 ALA A N 1
ATOM 691 C CA . ALA A 1 88 ? 0.985 -17.113 11.234 1.00 39.19 88 ALA A CA 1
ATOM 692 C C . ALA A 1 88 ? 1.203 -16.043 12.328 1.00 39.19 88 ALA A C 1
ATOM 694 O O . ALA A 1 88 ? 0.518 -16.107 13.344 1.00 39.19 88 ALA A O 1
ATOM 695 N N . THR A 1 89 ? 2.134 -15.087 12.187 1.00 43.97 89 THR A N 1
ATOM 696 C CA . THR A 1 89 ? 2.583 -14.297 13.365 1.00 43.97 89 THR A CA 1
ATOM 69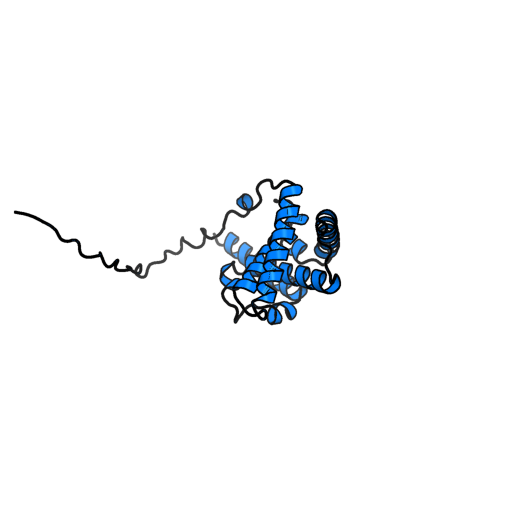7 C C . THR A 1 89 ? 2.833 -12.805 13.166 1.00 43.97 89 THR A C 1
ATOM 699 O O . THR A 1 89 ? 3.091 -12.115 14.151 1.00 43.97 89 THR A O 1
ATOM 702 N N . SER A 1 90 ? 2.756 -12.249 11.956 1.00 55.12 90 SER A N 1
ATOM 703 C CA . SER A 1 90 ? 2.989 -10.806 11.807 1.00 55.12 90 SER A CA 1
ATOM 704 C C . SER A 1 90 ? 1.712 -10.021 12.085 1.00 55.12 90 SER A C 1
ATOM 706 O O . SER A 1 90 ? 0.725 -10.146 11.361 1.00 55.12 90 SER A O 1
ATOM 708 N N . SER A 1 91 ? 1.737 -9.206 13.138 1.00 76.12 91 SER A N 1
ATOM 709 C CA . SER A 1 91 ? 0.637 -8.301 13.456 1.00 76.12 91 SER A CA 1
ATOM 710 C C . SER A 1 91 ? 0.491 -7.225 12.377 1.00 76.12 91 SER A C 1
ATOM 712 O O . SER A 1 91 ? 1.466 -6.823 11.729 1.00 76.12 91 SER A O 1
ATOM 714 N N . LEU A 1 92 ? -0.730 -6.709 12.215 1.00 81.75 92 LEU A N 1
ATOM 715 C CA . LEU A 1 92 ? -0.975 -5.496 11.430 1.00 81.75 92 LEU A CA 1
ATOM 716 C C . LEU A 1 92 ? -0.050 -4.348 11.873 1.00 81.75 92 LEU A C 1
ATOM 718 O O . LEU A 1 92 ? 0.350 -3.547 11.030 1.00 81.75 92 LEU A O 1
ATOM 722 N N . ASP A 1 93 ? 0.357 -4.299 13.151 1.00 84.06 93 ASP A N 1
ATOM 723 C CA . ASP A 1 93 ? 1.297 -3.291 13.675 1.00 84.06 93 ASP A CA 1
ATOM 724 C C . ASP A 1 93 ? 2.658 -3.367 12.988 1.00 84.06 93 ASP A C 1
ATOM 726 O O . ASP A 1 93 ? 3.229 -2.342 12.607 1.00 84.06 93 ASP A O 1
ATOM 730 N N . TYR A 1 94 ? 3.167 -4.581 12.761 1.00 87.00 94 TYR A N 1
ATOM 731 C CA . TYR A 1 94 ? 4.407 -4.752 12.018 1.00 87.00 94 TYR A CA 1
ATOM 732 C C . TYR A 1 94 ? 4.232 -4.295 10.568 1.00 87.00 94 TYR A C 1
ATOM 734 O O . TYR A 1 94 ? 5.055 -3.520 10.080 1.00 87.00 94 TYR A O 1
ATOM 742 N N . VAL A 1 95 ? 3.126 -4.660 9.909 1.00 88.69 95 VAL A N 1
ATOM 743 C CA . VAL A 1 95 ? 2.824 -4.210 8.536 1.00 88.69 95 VAL A CA 1
ATOM 744 C C . VAL A 1 95 ? 2.667 -2.688 8.447 1.00 88.69 95 VAL A C 1
ATOM 746 O O . VAL A 1 95 ? 2.983 -2.121 7.402 1.00 88.69 95 VAL A O 1
ATOM 749 N N . ALA A 1 96 ? 2.251 -2.002 9.516 1.00 89.88 96 ALA A N 1
ATOM 750 C CA . ALA A 1 96 ? 2.187 -0.539 9.606 1.00 89.88 96 ALA A CA 1
ATOM 751 C C . ALA A 1 96 ? 3.550 0.124 9.903 1.00 89.88 96 ALA A C 1
ATOM 753 O O . ALA A 1 96 ? 3.727 1.320 9.676 1.00 89.88 96 ALA A O 1
ATOM 754 N N . SER A 1 97 ? 4.544 -0.636 10.366 1.00 90.06 97 SER A N 1
ATOM 755 C CA . SER A 1 97 ? 5.835 -0.096 10.802 1.00 90.06 97 SER A CA 1
ATOM 756 C C . SER A 1 97 ? 6.741 0.354 9.647 1.00 90.06 97 SER A C 1
ATOM 758 O O . SER A 1 97 ? 6.683 -0.150 8.522 1.00 90.06 97 SER A O 1
ATOM 760 N N . LYS A 1 98 ? 7.664 1.282 9.923 1.00 91.50 98 LYS A N 1
ATOM 761 C CA . LYS A 1 98 ? 8.736 1.630 8.974 1.00 91.50 98 LYS A CA 1
ATOM 762 C C . LYS A 1 98 ? 9.660 0.436 8.696 1.00 91.50 98 LYS A C 1
ATOM 764 O O . LYS A 1 98 ? 10.063 0.247 7.551 1.00 91.50 98 LYS A O 1
ATOM 769 N N . ALA A 1 99 ? 9.934 -0.380 9.716 1.00 90.44 99 ALA A N 1
ATOM 770 C CA . ALA A 1 99 ? 10.812 -1.546 9.623 1.00 90.44 99 ALA A CA 1
ATOM 771 C C . ALA A 1 99 ? 10.335 -2.543 8.557 1.00 90.44 99 ALA A C 1
ATOM 773 O O . ALA A 1 99 ? 11.125 -2.929 7.700 1.00 90.44 99 ALA A O 1
ATOM 774 N N . PHE A 1 100 ? 9.033 -2.857 8.528 1.00 92.12 100 PHE A N 1
ATOM 775 C CA . PHE A 1 100 ? 8.458 -3.694 7.472 1.00 92.12 100 PHE A CA 1
ATOM 776 C C . PHE A 1 100 ? 8.761 -3.140 6.077 1.00 92.12 100 PHE A C 1
ATOM 778 O O . PHE A 1 100 ? 9.118 -3.890 5.176 1.00 92.12 100 PHE A O 1
ATOM 785 N N . HIS A 1 101 ? 8.632 -1.826 5.867 1.00 92.69 101 HIS A N 1
ATOM 786 C CA . HIS A 1 101 ? 8.864 -1.246 4.543 1.00 92.69 101 HIS A CA 1
ATOM 787 C C . HIS A 1 101 ? 10.318 -1.353 4.105 1.00 92.69 101 HIS A C 1
ATOM 789 O O . HIS A 1 101 ? 10.598 -1.640 2.941 1.00 92.69 101 HIS A O 1
ATOM 795 N N . ASP A 1 102 ? 11.227 -1.090 5.041 1.00 92.38 102 ASP A N 1
ATOM 796 C CA . ASP A 1 102 ? 12.661 -1.127 4.797 1.00 92.38 102 ASP A CA 1
ATOM 797 C C . ASP A 1 102 ? 13.141 -2.562 4.518 1.00 92.38 102 ASP A C 1
ATOM 799 O O . ASP A 1 102 ? 14.092 -2.740 3.761 1.00 92.38 102 ASP A O 1
ATOM 803 N N . GLU A 1 103 ? 12.432 -3.576 5.021 1.00 91.25 103 GLU A N 1
ATOM 804 C CA . GLU A 1 103 ? 12.682 -4.990 4.727 1.00 91.25 103 GLU A CA 1
ATOM 805 C C . GLU A 1 103 ? 11.998 -5.469 3.432 1.00 91.25 103 GLU A C 1
ATOM 807 O O . GLU A 1 103 ? 12.630 -6.068 2.558 1.00 91.25 103 GLU A O 1
ATOM 812 N N . ALA A 1 104 ? 10.709 -5.170 3.259 1.00 91.62 104 ALA A N 1
ATOM 813 C CA . ALA A 1 104 ? 9.905 -5.662 2.144 1.00 91.62 104 ALA A CA 1
ATOM 814 C C . ALA A 1 104 ? 10.266 -4.994 0.809 1.00 91.62 104 ALA A C 1
ATOM 816 O O . ALA A 1 104 ? 10.221 -5.631 -0.245 1.00 91.62 104 ALA A O 1
ATOM 817 N N . TYR A 1 105 ? 10.611 -3.700 0.813 1.00 94.62 105 TYR A N 1
ATOM 818 C CA . TYR A 1 105 ? 10.872 -2.957 -0.425 1.00 94.62 105 TYR A CA 1
ATOM 819 C C . TYR A 1 105 ? 12.094 -3.487 -1.203 1.00 94.62 105 TYR A C 1
ATOM 821 O O . TYR A 1 105 ? 11.955 -3.736 -2.402 1.00 94.62 105 TYR A O 1
ATOM 829 N N . PRO A 1 106 ? 13.257 -3.760 -0.577 1.00 92.88 106 PRO A N 1
ATOM 830 C CA . PRO A 1 106 ? 14.369 -4.425 -1.260 1.00 92.88 106 PRO A CA 1
ATOM 831 C C . PRO A 1 106 ? 14.019 -5.813 -1.817 1.00 92.88 106 PRO A C 1
ATOM 833 O O . PRO A 1 106 ? 14.507 -6.185 -2.885 1.00 92.88 106 PRO A O 1
ATOM 836 N N . VAL A 1 107 ? 13.163 -6.579 -1.128 1.00 91.88 107 VAL A N 1
ATOM 837 C CA . VAL A 1 107 ? 12.704 -7.893 -1.614 1.00 91.88 107 VAL A CA 1
ATOM 838 C C . VAL A 1 107 ? 11.864 -7.739 -2.880 1.00 91.88 107 VAL A C 1
ATOM 840 O O . VAL A 1 107 ? 12.115 -8.443 -3.860 1.00 91.88 107 VAL A O 1
ATOM 843 N N . LEU A 1 108 ? 10.932 -6.781 -2.896 1.00 92.94 108 LEU A N 1
ATOM 844 C CA . LEU A 1 108 ? 10.157 -6.432 -4.087 1.00 92.94 108 LEU A CA 1
ATOM 845 C C . LEU A 1 108 ? 11.073 -6.052 -5.260 1.00 92.94 108 LEU A C 1
ATOM 847 O O . LEU A 1 108 ? 10.905 -6.584 -6.355 1.00 92.94 108 LEU A O 1
ATOM 851 N N . LEU A 1 109 ? 12.072 -5.191 -5.036 1.00 92.94 109 LEU A N 1
ATOM 852 C CA . LEU A 1 109 ? 13.016 -4.797 -6.090 1.00 92.94 109 LEU A CA 1
ATOM 853 C C . LEU A 1 109 ? 13.763 -5.997 -6.677 1.00 92.94 109 LEU A C 1
ATOM 855 O O . LEU A 1 109 ? 13.835 -6.134 -7.896 1.00 92.94 109 LEU A O 1
ATOM 859 N N . ARG A 1 110 ? 14.257 -6.900 -5.824 1.00 90.94 110 ARG A N 1
ATOM 860 C CA . ARG A 1 110 ? 14.961 -8.108 -6.269 1.00 90.94 110 ARG A CA 1
ATOM 861 C C . ARG A 1 110 ? 14.065 -9.018 -7.113 1.00 90.94 110 ARG A C 1
ATOM 863 O O . ARG A 1 110 ? 14.526 -9.590 -8.097 1.00 90.94 110 ARG A O 1
ATOM 870 N N . ILE A 1 111 ? 12.790 -9.158 -6.745 1.00 89.94 111 ILE A N 1
ATOM 871 C CA . ILE A 1 111 ? 11.814 -9.938 -7.522 1.00 89.94 111 ILE A CA 1
ATOM 872 C C . ILE A 1 111 ? 11.629 -9.329 -8.915 1.00 89.94 111 ILE A C 1
ATOM 874 O O . ILE A 1 111 ? 11.714 -10.046 -9.912 1.00 89.94 111 ILE A O 1
ATOM 878 N N . LEU A 1 112 ? 11.429 -8.012 -8.989 1.00 88.69 112 LEU A N 1
ATOM 879 C CA . LEU A 1 112 ? 11.233 -7.305 -10.254 1.00 88.69 112 LEU A CA 1
ATOM 880 C C . LEU A 1 112 ? 12.471 -7.381 -11.160 1.00 88.69 112 LEU A C 1
ATOM 882 O O . LEU A 1 112 ? 12.337 -7.633 -12.357 1.00 88.69 112 LEU A O 1
ATOM 886 N N . GLN A 1 113 ? 13.671 -7.260 -10.587 1.00 88.12 113 GLN A N 1
ATOM 887 C CA . GLN A 1 113 ? 14.940 -7.444 -11.302 1.00 88.12 113 GLN A CA 1
ATOM 888 C C . GLN A 1 113 ? 15.076 -8.862 -11.871 1.00 88.12 113 GLN A C 1
ATOM 890 O O . GLN A 1 113 ? 15.364 -9.032 -13.056 1.00 88.12 113 GLN A O 1
ATOM 895 N N . ASN A 1 114 ? 14.786 -9.891 -11.068 1.00 86.31 114 ASN A N 1
ATOM 896 C CA . ASN A 1 114 ? 14.844 -11.290 -11.509 1.00 86.31 114 ASN A CA 1
ATOM 897 C C . ASN A 1 114 ? 13.856 -11.599 -12.645 1.00 86.31 114 ASN A C 1
ATOM 899 O O . ASN A 1 114 ? 14.095 -12.494 -13.452 1.00 86.31 114 ASN A O 1
ATOM 903 N N . GLN A 1 115 ? 12.757 -10.850 -12.727 1.00 83.50 115 GLN A N 1
ATOM 904 C CA . GLN A 1 115 ? 11.755 -10.963 -13.786 1.00 83.50 115 GLN A CA 1
ATOM 905 C C . GLN A 1 115 ? 12.000 -10.000 -14.957 1.00 83.50 115 GLN A C 1
ATOM 907 O O . GLN A 1 115 ? 11.108 -9.814 -15.788 1.00 83.50 115 GLN A O 1
ATOM 912 N N . ARG A 1 116 ? 13.180 -9.363 -15.026 1.00 80.56 116 ARG A N 1
ATOM 913 C CA . ARG A 1 116 ? 13.547 -8.370 -16.055 1.00 80.56 116 ARG A CA 1
ATOM 914 C C . ARG A 1 116 ? 12.510 -7.249 -16.203 1.00 80.56 116 ARG A C 1
ATOM 916 O O . ARG A 1 116 ? 12.306 -6.713 -17.285 1.00 80.56 116 ARG A O 1
ATOM 923 N N . SER A 1 117 ? 11.829 -6.928 -15.108 1.00 75.56 117 SER A N 1
ATOM 924 C CA . SER A 1 117 ? 10.756 -5.941 -15.033 1.00 75.56 117 SER A CA 1
ATOM 925 C C . SER A 1 117 ? 11.218 -4.763 -14.177 1.00 75.56 117 SER A C 1
ATOM 927 O O . SER A 1 117 ? 10.580 -4.427 -13.180 1.00 75.56 117 SER A O 1
ATOM 929 N N . GLU A 1 118 ? 12.370 -4.173 -14.513 1.00 70.25 118 GLU A N 1
ATOM 930 C CA . GLU A 1 118 ? 12.902 -3.050 -13.741 1.00 70.25 118 GLU A CA 1
ATOM 931 C C . GLU A 1 118 ? 11.926 -1.864 -13.748 1.00 70.25 118 GLU A C 1
ATOM 933 O O . GLU A 1 118 ? 11.387 -1.498 -14.798 1.00 70.25 118 GLU A O 1
ATOM 938 N N . PRO A 1 119 ? 11.666 -1.247 -12.584 1.00 74.62 119 PRO A N 1
ATOM 939 C CA . PRO A 1 119 ? 10.763 -0.116 -12.523 1.00 74.62 119 PRO A CA 1
ATOM 940 C C . PRO A 1 119 ? 11.409 1.107 -13.177 1.00 74.62 119 PRO A C 1
ATOM 942 O O . PRO A 1 119 ? 12.473 1.556 -12.762 1.00 74.62 119 PRO A O 1
ATOM 945 N N . ALA A 1 120 ? 10.702 1.729 -14.121 1.00 74.00 120 ALA A N 1
ATOM 946 C CA . ALA A 1 120 ? 11.128 2.992 -14.732 1.00 74.00 120 ALA A CA 1
ATOM 947 C C . ALA A 1 120 ? 11.266 4.147 -13.714 1.00 74.00 120 ALA A C 1
ATOM 949 O O . ALA A 1 120 ? 11.939 5.139 -13.979 1.00 74.00 120 ALA A O 1
ATOM 950 N N . ASN A 1 121 ? 10.619 4.041 -12.545 1.00 87.81 121 ASN A N 1
ATOM 951 C CA . ASN A 1 121 ? 10.679 5.037 -11.477 1.00 87.81 121 ASN A CA 1
ATOM 952 C C . ASN A 1 121 ? 10.651 4.373 -10.090 1.00 87.81 121 ASN A C 1
ATOM 954 O O . ASN A 1 121 ? 9.588 4.006 -9.579 1.00 87.81 121 ASN A O 1
ATOM 958 N N . TYR A 1 122 ? 11.823 4.275 -9.457 1.00 89.44 122 TYR A N 1
ATOM 959 C CA . TYR A 1 122 ? 11.987 3.714 -8.112 1.00 89.44 122 TYR A CA 1
ATOM 960 C C . TYR A 1 122 ? 11.232 4.510 -7.037 1.00 89.44 122 TYR A C 1
ATOM 962 O O . TYR A 1 122 ? 10.571 3.921 -6.185 1.00 89.44 122 TYR A O 1
ATOM 970 N N . ALA A 1 123 ? 11.266 5.844 -7.076 1.00 91.75 123 ALA A N 1
ATOM 971 C CA . ALA A 1 123 ? 10.549 6.666 -6.098 1.00 91.75 123 ALA A CA 1
ATOM 972 C C . ALA A 1 123 ? 9.025 6.479 -6.212 1.00 91.75 123 ALA A C 1
ATOM 974 O O . ALA A 1 123 ? 8.326 6.368 -5.204 1.00 91.75 123 ALA A O 1
ATOM 975 N N . GLY A 1 124 ? 8.518 6.386 -7.444 1.00 92.31 124 GLY A N 1
ATOM 976 C CA . GLY A 1 124 ? 7.115 6.098 -7.732 1.00 92.31 124 GLY A CA 1
ATOM 977 C C . GLY A 1 124 ? 6.694 4.712 -7.247 1.00 92.31 124 GLY A C 1
ATOM 978 O O . GLY A 1 124 ? 5.656 4.582 -6.602 1.00 92.31 124 GLY A O 1
ATOM 979 N N . LEU A 1 125 ? 7.515 3.683 -7.486 1.00 94.56 125 LEU A N 1
ATOM 980 C CA . LEU A 1 125 ? 7.253 2.333 -6.982 1.00 94.56 125 LEU A CA 1
ATOM 981 C C . LEU A 1 125 ? 7.221 2.293 -5.450 1.00 94.56 125 LEU A C 1
ATOM 983 O O . LEU A 1 125 ? 6.309 1.697 -4.879 1.00 94.56 125 LEU A O 1
ATOM 987 N N . ARG A 1 126 ? 8.172 2.960 -4.783 1.00 94.88 126 ARG A N 1
ATOM 988 C CA . ARG A 1 126 ? 8.199 3.044 -3.316 1.00 94.88 126 ARG A CA 1
ATOM 989 C C . ARG A 1 126 ? 6.921 3.676 -2.767 1.00 94.88 126 ARG A C 1
ATOM 991 O O . ARG A 1 126 ? 6.301 3.102 -1.877 1.00 94.88 126 ARG A O 1
ATOM 998 N N . LYS A 1 127 ? 6.474 4.794 -3.351 1.00 94.50 127 LYS A N 1
ATOM 999 C CA . LYS A 1 127 ? 5.205 5.444 -2.974 1.00 94.50 127 LYS A CA 1
ATOM 1000 C C . LYS A 1 127 ? 3.994 4.540 -3.199 1.00 94.50 127 LYS A C 1
ATOM 1002 O O . LYS A 1 127 ? 3.131 4.461 -2.331 1.00 94.50 127 LYS A O 1
ATOM 1007 N N . ARG A 1 128 ? 3.929 3.821 -4.325 1.00 94.88 128 ARG A N 1
ATOM 1008 C CA . ARG A 1 128 ? 2.848 2.854 -4.581 1.00 94.88 128 ARG A CA 1
ATOM 1009 C C . ARG A 1 128 ? 2.825 1.739 -3.546 1.00 94.88 128 ARG A C 1
ATOM 1011 O O . ARG A 1 128 ? 1.759 1.427 -3.034 1.00 94.88 128 ARG A O 1
ATOM 1018 N N . ALA A 1 129 ? 3.984 1.176 -3.215 1.00 96.12 129 ALA A N 1
ATOM 1019 C CA . ALA A 1 129 ? 4.103 0.148 -2.187 1.00 96.12 129 ALA A CA 1
ATOM 1020 C C . ALA A 1 129 ? 3.670 0.674 -0.807 1.00 96.12 129 ALA A C 1
ATOM 1022 O O . ALA A 1 129 ? 3.003 -0.034 -0.057 1.00 96.12 129 ALA A O 1
ATOM 1023 N N . GLU A 1 130 ? 3.982 1.931 -0.482 1.00 95.94 130 GLU A N 1
ATOM 1024 C CA . GLU A 1 130 ? 3.493 2.578 0.737 1.00 95.94 130 GLU A CA 1
ATOM 1025 C C . GLU A 1 130 ? 1.964 2.726 0.751 1.00 95.94 130 GLU A C 1
ATOM 1027 O O . GLU A 1 130 ? 1.315 2.306 1.708 1.00 95.94 130 GLU A O 1
ATOM 1032 N N . ARG A 1 131 ? 1.373 3.274 -0.318 1.00 95.81 131 ARG A N 1
ATOM 1033 C CA . ARG A 1 131 ? -0.087 3.416 -0.453 1.00 95.81 131 ARG A CA 1
ATOM 1034 C C . ARG A 1 131 ? -0.790 2.070 -0.361 1.00 95.81 131 ARG A C 1
ATOM 1036 O O . ARG A 1 131 ? -1.737 1.929 0.404 1.00 95.81 131 ARG A O 1
ATOM 1043 N N . ALA A 1 132 ? -0.295 1.074 -1.089 1.00 95.94 132 ALA A N 1
ATOM 1044 C CA . ALA A 1 132 ? -0.842 -0.275 -1.108 1.00 95.94 132 ALA A CA 1
ATOM 1045 C C . ALA A 1 132 ? -0.904 -0.885 0.299 1.00 95.94 132 ALA A C 1
ATOM 1047 O O . ALA A 1 132 ? -1.921 -1.461 0.679 1.00 95.94 132 ALA A O 1
ATOM 1048 N N . ARG A 1 133 ? 0.129 -0.670 1.126 1.00 94.62 133 ARG A N 1
ATOM 1049 C CA . ARG A 1 133 ? 0.099 -1.073 2.542 1.00 94.62 133 ARG A CA 1
ATOM 1050 C C . ARG A 1 133 ? -1.013 -0.387 3.325 1.00 94.62 133 ARG A C 1
ATOM 1052 O O . ARG A 1 133 ? -1.686 -1.048 4.105 1.00 94.62 133 ARG A O 1
ATOM 1059 N N . LYS A 1 134 ? -1.225 0.917 3.130 1.00 95.38 134 LYS A N 1
ATOM 1060 C CA . LYS A 1 134 ? -2.311 1.650 3.805 1.00 95.38 134 LYS A CA 1
ATOM 1061 C C . LYS A 1 134 ? -3.682 1.108 3.395 1.00 95.38 134 LYS A C 1
ATOM 1063 O O . LYS A 1 134 ? -4.510 0.866 4.266 1.00 95.38 134 LYS A O 1
ATOM 1068 N N . PHE A 1 135 ? -3.894 0.847 2.104 1.00 94.75 135 PHE A N 1
ATOM 1069 C CA . PHE A 1 135 ? -5.113 0.198 1.606 1.00 94.75 135 PHE A CA 1
ATOM 1070 C C . PHE A 1 135 ? -5.327 -1.185 2.230 1.00 94.75 135 PHE A C 1
ATOM 1072 O O . PHE A 1 135 ? -6.425 -1.481 2.696 1.00 94.75 135 PHE A O 1
ATOM 1079 N N . PHE A 1 136 ? -4.277 -2.007 2.296 1.00 93.94 136 PHE A N 1
ATOM 1080 C CA . PHE A 1 136 ? -4.314 -3.315 2.948 1.00 93.94 136 PHE A CA 1
ATOM 1081 C C . PHE A 1 136 ? -4.725 -3.220 4.424 1.00 93.94 136 PHE A C 1
ATOM 1083 O O . PHE A 1 136 ? -5.637 -3.932 4.842 1.00 93.94 136 PHE A O 1
ATOM 1090 N N . ILE A 1 137 ? -4.109 -2.311 5.188 1.00 91.62 137 ILE A N 1
ATOM 1091 C CA . ILE A 1 137 ? -4.412 -2.093 6.611 1.00 91.62 137 ILE A CA 1
ATOM 1092 C C . ILE A 1 137 ? -5.861 -1.627 6.800 1.00 91.62 137 ILE A C 1
ATOM 1094 O O . ILE A 1 137 ? -6.585 -2.181 7.621 1.00 91.62 137 ILE A O 1
ATOM 1098 N N . ILE A 1 138 ? -6.312 -0.640 6.024 1.00 91.81 138 ILE A N 1
ATOM 1099 C CA . ILE A 1 138 ? -7.672 -0.090 6.134 1.00 91.81 138 ILE A CA 1
ATOM 1100 C C . ILE A 1 138 ? -8.722 -1.151 5.801 1.00 91.81 138 ILE A C 1
ATOM 1102 O O . ILE A 1 138 ? -9.681 -1.308 6.550 1.00 91.81 138 ILE A O 1
ATOM 1106 N N . ALA A 1 139 ? -8.529 -1.922 4.730 1.00 90.94 139 ALA A N 1
ATOM 1107 C CA . ALA A 1 139 ? -9.441 -3.009 4.385 1.00 90.94 139 ALA A CA 1
ATOM 1108 C C . ALA A 1 139 ? -9.460 -4.122 5.448 1.00 90.94 139 ALA A C 1
ATOM 1110 O O . ALA A 1 139 ? -10.502 -4.736 5.660 1.00 90.94 139 ALA A O 1
ATOM 1111 N N . HIS A 1 140 ? -8.346 -4.363 6.150 1.00 88.19 140 HIS A N 1
ATOM 1112 C CA . HIS A 1 140 ? -8.323 -5.292 7.286 1.00 88.19 140 HIS A CA 1
ATOM 1113 C C . HIS A 1 140 ? -9.092 -4.767 8.503 1.00 88.19 140 HIS A C 1
ATOM 1115 O O . HIS A 1 140 ? -9.709 -5.560 9.207 1.00 88.19 140 HIS A O 1
ATOM 1121 N N . LEU A 1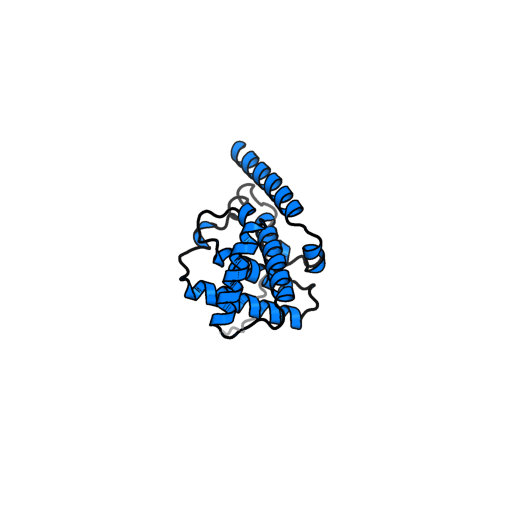 141 ? -9.064 -3.456 8.757 1.00 85.88 141 LEU A N 1
ATOM 1122 C CA . LEU A 1 141 ? -9.734 -2.851 9.913 1.00 85.88 141 LEU A CA 1
ATOM 1123 C C . LEU A 1 141 ? -11.233 -2.644 9.698 1.00 85.88 141 LEU A C 1
ATOM 1125 O O . LEU A 1 141 ? -12.016 -2.846 10.616 1.00 85.88 141 LEU A O 1
ATOM 1129 N N . PHE A 1 142 ? -11.632 -2.240 8.494 1.00 86.44 142 PHE A N 1
ATOM 1130 C CA . PHE A 1 142 ? -13.010 -1.836 8.192 1.00 86.44 142 PHE A CA 1
ATOM 1131 C C . PHE A 1 142 ? -13.743 -2.814 7.258 1.00 86.44 142 PHE A C 1
ATOM 1133 O O . PHE A 1 142 ? -14.908 -2.600 6.928 1.00 86.44 142 PHE A O 1
ATOM 1140 N N . GLY A 1 143 ? -13.076 -3.892 6.836 1.00 87.44 143 GLY A N 1
ATOM 1141 C CA . GLY A 1 143 ? -13.585 -4.869 5.876 1.00 87.44 143 GLY A CA 1
ATOM 1142 C C . GLY A 1 143 ? -13.399 -4.440 4.415 1.00 87.44 143 GLY A C 1
ATOM 1143 O O . GLY A 1 143 ? -13.317 -3.258 4.092 1.00 87.44 143 GLY A O 1
ATOM 1144 N N . ILE A 1 144 ? -13.375 -5.416 3.501 1.00 89.31 144 ILE A N 1
ATOM 1145 C CA . ILE A 1 144 ? -13.093 -5.205 2.063 1.00 89.31 144 ILE A CA 1
ATOM 1146 C C . ILE A 1 144 ? -14.123 -4.278 1.389 1.00 89.31 144 ILE A C 1
ATOM 1148 O O . ILE A 1 144 ? -13.773 -3.546 0.467 1.00 89.31 144 ILE A O 1
ATOM 1152 N N . SER A 1 145 ? -15.365 -4.235 1.887 1.00 90.69 145 SER A N 1
ATOM 1153 C CA . SER A 1 145 ? -16.427 -3.363 1.351 1.00 90.69 145 SER A CA 1
ATOM 1154 C C . SER A 1 145 ? -16.082 -1.865 1.376 1.00 90.69 145 SER A C 1
ATOM 1156 O O . SER A 1 145 ? -16.628 -1.095 0.588 1.00 90.69 145 SER A O 1
ATOM 1158 N N . ILE A 1 146 ? -15.126 -1.434 2.213 1.00 89.12 146 ILE A N 1
ATOM 1159 C CA . ILE A 1 146 ? -14.662 -0.040 2.238 1.00 89.12 146 ILE A CA 1
ATOM 1160 C C . ILE A 1 146 ? -14.024 0.398 0.911 1.00 89.12 146 ILE A C 1
ATOM 1162 O O . ILE A 1 146 ? -14.033 1.582 0.584 1.00 89.12 146 ILE A O 1
ATOM 1166 N N . LEU A 1 147 ? -13.495 -0.544 0.123 1.00 90.94 147 LEU A N 1
ATOM 1167 C CA . LEU A 1 147 ? -12.839 -0.260 -1.157 1.00 90.94 147 LEU A CA 1
ATOM 1168 C C . LEU A 1 147 ? -13.831 0.204 -2.234 1.00 90.94 147 LEU A C 1
ATOM 1170 O O . LEU A 1 147 ? -13.441 0.925 -3.154 1.00 90.94 147 LEU A O 1
ATOM 1174 N N . GLU A 1 148 ? -15.109 -0.161 -2.089 1.00 90.19 148 GLU A N 1
ATOM 1175 C CA . GLU A 1 148 ? -16.206 0.249 -2.976 1.00 90.19 148 GLU A CA 1
ATOM 1176 C C . GLU A 1 148 ? -16.634 1.702 -2.740 1.00 90.19 148 GLU A C 1
ATOM 1178 O O . GLU A 1 148 ? -17.218 2.340 -3.614 1.00 90.19 148 GLU A O 1
ATOM 1183 N N . ARG A 1 149 ? -16.306 2.252 -1.567 1.00 88.00 149 ARG A N 1
ATOM 1184 C CA . ARG A 1 149 ? -16.631 3.620 -1.158 1.00 88.00 149 ARG A CA 1
ATOM 1185 C C . ARG A 1 149 ? -15.536 4.584 -1.624 1.00 88.00 149 ARG A C 1
ATOM 1187 O O . ARG A 1 149 ? -14.780 5.115 -0.808 1.00 88.00 149 ARG A O 1
ATOM 1194 N N . ALA A 1 150 ? -15.414 4.799 -2.936 1.00 83.06 150 ALA A N 1
ATOM 1195 C CA . ALA A 1 150 ? -14.390 5.674 -3.534 1.00 83.06 150 ALA A CA 1
ATOM 1196 C C . ALA A 1 150 ? -14.458 7.134 -3.030 1.00 83.06 150 ALA A C 1
ATOM 1198 O O . ALA A 1 150 ? -13.457 7.861 -2.988 1.00 83.06 150 ALA A O 1
ATOM 1199 N N . GLU A 1 151 ? -15.643 7.559 -2.596 1.00 85.25 151 GLU A N 1
ATOM 1200 C CA . GLU A 1 151 ? -15.897 8.827 -1.929 1.00 85.25 151 GLU A CA 1
ATOM 1201 C C . GLU A 1 151 ? -15.317 8.886 -0.518 1.00 85.25 151 GLU A C 1
ATOM 1203 O O . GLU A 1 151 ? -15.092 9.985 -0.026 1.00 85.25 151 GLU A O 1
ATOM 1208 N N . LEU A 1 152 ? -15.052 7.753 0.140 1.00 84.25 152 LEU A N 1
ATOM 1209 C CA . LEU A 1 152 ? -14.469 7.659 1.483 1.00 84.25 152 LEU A CA 1
ATOM 1210 C C . LEU A 1 152 ? -12.985 7.304 1.444 1.00 84.25 152 LEU A C 1
ATOM 1212 O O . LEU A 1 152 ? -12.218 7.885 2.208 1.00 84.25 152 LEU A O 1
ATOM 1216 N N . ILE A 1 153 ? -12.579 6.412 0.542 1.00 87.56 153 ILE A N 1
ATOM 1217 C CA . ILE A 1 153 ? -11.202 5.950 0.380 1.00 87.56 153 ILE A CA 1
ATOM 1218 C C . ILE A 1 153 ? -10.814 6.035 -1.096 1.00 87.56 153 ILE A C 1
ATOM 1220 O O . ILE A 1 153 ? -11.440 5.434 -1.957 1.00 87.56 153 ILE A O 1
ATOM 1224 N N . ASN A 1 154 ? -9.755 6.786 -1.381 1.00 91.38 154 ASN A N 1
ATOM 1225 C CA . ASN A 1 154 ? -9.110 6.873 -2.689 1.00 91.38 154 ASN A CA 1
ATOM 1226 C C . ASN A 1 154 ? -7.644 7.277 -2.498 1.00 91.38 154 ASN A C 1
ATOM 1228 O O . ASN A 1 154 ? -7.220 7.566 -1.376 1.00 91.38 154 ASN A O 1
ATOM 1232 N N . VAL A 1 155 ? -6.869 7.328 -3.583 1.00 91.38 155 VAL A N 1
ATOM 1233 C CA . VAL A 1 155 ? -5.428 7.626 -3.524 1.00 91.38 155 VAL A CA 1
ATOM 1234 C C . VAL A 1 155 ? -5.134 8.938 -2.791 1.00 91.38 155 VAL A C 1
ATOM 1236 O O . VAL A 1 155 ? -4.269 8.962 -1.917 1.00 91.38 155 VAL A O 1
ATOM 1239 N N . THR A 1 156 ? -5.878 10.008 -3.081 1.00 91.06 156 THR A N 1
ATOM 1240 C CA . THR A 1 156 ? -5.678 11.318 -2.443 1.00 91.06 156 THR A CA 1
ATOM 1241 C C . THR A 1 156 ? -5.910 11.248 -0.939 1.00 91.06 156 THR A C 1
ATOM 1243 O O . THR A 1 156 ? -5.103 11.753 -0.164 1.00 91.06 156 THR A O 1
ATOM 1246 N N . LYS A 1 157 ? -6.982 10.582 -0.502 1.00 91.88 157 LYS A N 1
ATOM 1247 C CA . LYS A 1 157 ? -7.275 10.415 0.927 1.00 91.88 157 LYS A CA 1
ATOM 1248 C C . LYS A 1 157 ? -6.238 9.538 1.619 1.00 91.88 157 LYS A C 1
ATOM 1250 O O . LYS A 1 157 ? -5.783 9.869 2.709 1.00 91.88 157 LYS A O 1
ATOM 1255 N N . ILE A 1 158 ? -5.801 8.468 0.965 1.00 93.75 158 ILE A N 1
ATOM 1256 C CA . ILE A 1 158 ? -4.770 7.561 1.482 1.00 93.75 158 ILE A CA 1
ATOM 1257 C C . ILE A 1 158 ? -3.424 8.268 1.656 1.00 93.75 158 ILE A C 1
ATOM 1259 O O . ILE A 1 158 ? -2.712 7.996 2.624 1.00 93.75 158 ILE A O 1
ATOM 1263 N N . ASP A 1 159 ? -3.086 9.207 0.774 1.00 92.50 159 ASP A N 1
ATOM 1264 C CA . ASP A 1 159 ? -1.869 10.010 0.906 1.00 92.50 159 ASP A CA 1
ATOM 1265 C C . ASP A 1 159 ? -1.888 10.907 2.153 1.00 92.50 159 ASP A C 1
ATOM 1267 O O . ASP A 1 159 ? -0.836 11.136 2.748 1.00 92.50 159 ASP A O 1
ATOM 1271 N N . THR A 1 160 ? -3.068 11.355 2.600 1.00 93.62 160 THR A N 1
ATOM 1272 C CA . THR A 1 160 ? -3.209 12.145 3.840 1.00 93.62 160 THR A CA 1
ATOM 1273 C C . THR A 1 160 ? -3.144 11.302 5.112 1.00 93.62 160 THR A C 1
ATOM 1275 O O . THR A 1 160 ? -2.845 11.821 6.187 1.00 93.62 160 THR A O 1
ATOM 1278 N N . ILE A 1 161 ? -3.391 9.995 5.009 1.00 92.12 161 ILE A N 1
ATOM 1279 C CA . ILE A 1 161 ? -3.356 9.089 6.153 1.00 92.12 161 ILE A CA 1
ATOM 1280 C C . ILE A 1 161 ? -1.901 8.735 6.463 1.00 92.12 161 ILE A C 1
ATOM 1282 O O . ILE A 1 161 ? -1.177 8.159 5.643 1.00 92.12 161 ILE A O 1
ATOM 1286 N N . THR A 1 162 ? -1.462 9.054 7.677 1.00 93.31 162 THR A N 1
ATOM 1287 C CA . THR A 1 162 ? -0.134 8.666 8.170 1.00 93.31 162 THR A CA 1
ATOM 1288 C C . THR A 1 162 ? -0.178 7.283 8.821 1.00 93.31 162 THR A C 1
ATOM 1290 O O . THR A 1 162 ? -1.214 6.853 9.328 1.00 93.31 162 THR A O 1
ATOM 1293 N N . PHE A 1 163 ? 0.958 6.580 8.872 1.00 91.88 163 PHE A N 1
ATOM 1294 C CA . PHE A 1 163 ? 1.029 5.318 9.620 1.00 91.88 163 PHE A CA 1
ATOM 1295 C C . PHE A 1 163 ? 0.798 5.513 11.122 1.00 91.88 163 PHE A C 1
ATOM 1297 O O . PHE A 1 163 ? 0.225 4.632 11.745 1.00 91.88 163 PHE A O 1
ATOM 1304 N N . ALA A 1 164 ? 1.150 6.672 11.690 1.00 90.00 164 ALA A N 1
ATOM 1305 C CA . ALA A 1 164 ? 0.847 6.985 13.087 1.00 90.00 164 ALA A CA 1
ATOM 1306 C C . ALA A 1 164 ? -0.669 7.030 13.351 1.00 90.00 164 ALA A C 1
ATOM 1308 O O . ALA A 1 164 ? -1.140 6.477 14.343 1.00 90.00 164 ALA A O 1
ATOM 1309 N N . MET A 1 165 ? -1.443 7.625 12.433 1.00 91.25 165 MET A N 1
ATOM 1310 C CA . MET A 1 165 ? -2.908 7.604 12.505 1.00 91.25 165 MET A CA 1
ATOM 1311 C C . MET A 1 165 ? -3.450 6.175 12.410 1.00 91.25 165 MET A C 1
ATOM 1313 O O . MET A 1 165 ? -4.307 5.800 13.204 1.00 91.25 165 MET A O 1
ATOM 1317 N N . LEU A 1 166 ? -2.928 5.363 11.482 1.00 89.62 166 LEU A N 1
ATOM 1318 C CA . LEU A 1 166 ? -3.332 3.959 11.352 1.00 89.62 166 LEU A CA 1
ATOM 1319 C C . LEU A 1 166 ? -3.029 3.158 12.621 1.00 89.62 166 LEU A C 1
ATOM 1321 O O . LEU A 1 166 ? -3.912 2.460 13.105 1.00 89.62 166 LEU A O 1
ATOM 1325 N N . SER A 1 167 ? -1.837 3.307 13.201 1.00 86.88 167 SER A N 1
ATOM 1326 C CA . SER A 1 167 ? -1.471 2.645 14.456 1.00 86.88 167 SER A CA 1
ATOM 1327 C C . SER A 1 167 ? -2.397 3.036 15.611 1.00 86.88 167 SER A C 1
ATOM 1329 O O . SER A 1 167 ? -2.793 2.173 16.388 1.00 86.88 167 SER A O 1
ATOM 1331 N N . SER A 1 168 ? -2.801 4.308 15.708 1.00 87.06 168 SER A N 1
ATOM 1332 C CA . SER A 1 168 ? -3.766 4.747 16.727 1.00 87.06 168 SER A CA 1
ATOM 1333 C C . SER A 1 168 ? -5.152 4.124 16.524 1.00 87.06 168 SER A C 1
ATOM 1335 O O . SER A 1 168 ? -5.758 3.656 17.485 1.00 87.06 168 SER A O 1
ATOM 1337 N N . ILE A 1 169 ? -5.638 4.067 15.279 1.00 86.00 169 ILE A N 1
ATOM 1338 C CA . ILE A 1 169 ? -6.915 3.417 14.949 1.00 86.00 169 ILE A CA 1
ATOM 1339 C C . ILE A 1 169 ? -6.858 1.923 15.288 1.00 86.00 169 ILE A C 1
ATOM 1341 O O . ILE A 1 169 ? -7.803 1.387 15.859 1.00 86.00 169 ILE A O 1
ATOM 1345 N N . MET A 1 170 ? -5.748 1.258 14.966 1.00 86.31 170 MET A N 1
ATOM 1346 C CA . MET A 1 170 ? -5.540 -0.165 15.234 1.00 86.31 170 MET A CA 1
ATOM 1347 C C . MET A 1 170 ? -5.540 -0.485 16.726 1.00 86.31 170 MET A C 1
ATOM 1349 O O . MET A 1 170 ? -6.208 -1.436 17.124 1.00 86.31 170 MET A O 1
ATOM 1353 N N . ALA A 1 171 ? -4.855 0.320 17.543 1.00 83.06 171 ALA A N 1
ATOM 1354 C CA . ALA A 1 171 ? -4.857 0.162 18.996 1.00 83.06 171 ALA A CA 1
ATOM 1355 C C . ALA A 1 171 ? -6.288 0.240 19.556 1.00 83.06 171 ALA A C 1
ATOM 1357 O O . ALA A 1 171 ? -6.756 -0.704 20.187 1.00 83.06 171 ALA A O 1
ATOM 1358 N N . ASN A 1 172 ? -7.032 1.292 19.195 1.00 80.56 172 ASN A N 1
ATOM 1359 C CA . ASN A 1 172 ? -8.419 1.468 19.635 1.00 80.56 172 ASN A CA 1
ATOM 1360 C C . ASN A 1 172 ? -9.337 0.326 19.160 1.00 80.56 172 ASN A C 1
ATOM 1362 O O . ASN A 1 172 ? -10.208 -0.131 19.898 1.00 80.56 172 ASN A O 1
ATOM 1366 N N . HIS A 1 173 ? -9.149 -0.146 17.924 1.00 73.56 173 HIS A N 1
ATOM 1367 C CA . HIS A 1 173 ? -9.935 -1.244 17.365 1.00 73.56 173 HIS A CA 1
ATOM 1368 C C . HIS A 1 173 ? -9.659 -2.570 18.092 1.00 73.56 173 HIS A C 1
ATOM 1370 O O . HIS A 1 173 ? -10.587 -3.322 18.389 1.00 73.56 173 HIS A O 1
ATOM 1376 N N . MET A 1 174 ? -8.396 -2.858 18.413 1.00 71.00 174 MET A N 1
ATOM 1377 C CA . MET A 1 174 ? -8.015 -4.058 19.162 1.00 71.00 174 MET A CA 1
ATOM 1378 C C . MET A 1 174 ? -8.545 -4.027 20.598 1.00 71.00 174 MET A C 1
ATOM 1380 O O . MET A 1 174 ? -9.056 -5.047 21.064 1.00 71.00 174 MET A O 1
ATOM 1384 N N . ASP A 1 175 ? -8.507 -2.866 21.254 1.00 70.88 175 ASP A N 1
ATOM 1385 C CA . ASP A 1 175 ? -9.071 -2.675 22.593 1.00 70.88 175 ASP A CA 1
ATOM 1386 C C . ASP A 1 175 ? -10.583 -2.940 22.602 1.00 70.88 175 ASP A C 1
ATOM 1388 O O . ASP A 1 175 ? -11.078 -3.693 23.443 1.00 70.88 175 ASP A O 1
ATOM 1392 N N . MET A 1 176 ? -11.320 -2.413 21.617 1.00 69.38 176 MET A N 1
ATOM 1393 C CA . MET A 1 176 ? -12.753 -2.695 21.461 1.00 69.38 176 MET A CA 1
ATOM 1394 C C . MET A 1 176 ? -13.032 -4.189 21.254 1.00 69.38 176 MET A C 1
ATOM 1396 O O . MET A 1 176 ? -13.931 -4.747 21.884 1.00 69.38 176 MET A O 1
ATOM 1400 N N . VAL A 1 177 ? -12.261 -4.864 20.394 1.00 68.75 177 VAL A N 1
ATOM 1401 C CA . VAL A 1 177 ? -12.424 -6.306 20.143 1.00 68.75 177 VAL A CA 1
ATOM 1402 C C . VAL A 1 177 ? -12.155 -7.122 21.410 1.00 68.75 177 VAL A C 1
ATOM 1404 O O . VAL A 1 177 ? -12.880 -8.079 21.685 1.00 68.75 177 VAL A O 1
ATOM 1407 N N . GLN A 1 178 ? -11.137 -6.763 22.196 1.00 69.56 178 GLN A N 1
ATOM 1408 C CA . GLN A 1 178 ? -10.848 -7.433 23.464 1.00 69.56 178 GLN A CA 1
ATOM 1409 C C . GLN A 1 178 ? -11.959 -7.215 24.495 1.00 69.56 178 GLN A C 1
ATOM 1411 O O . GLN A 1 178 ? -12.374 -8.179 25.135 1.00 69.56 178 GLN A O 1
ATOM 1416 N N . GLN A 1 179 ? -12.494 -5.997 24.607 1.00 64.31 179 GLN A N 1
ATOM 1417 C CA . GLN A 1 179 ? -13.624 -5.700 25.492 1.00 64.31 179 GLN A CA 1
ATOM 1418 C C . GLN A 1 179 ? -14.870 -6.517 25.123 1.00 64.31 179 GLN A C 1
ATOM 1420 O O . GLN A 1 179 ? -15.498 -7.109 25.996 1.00 64.31 179 GLN A O 1
ATOM 1425 N N . ILE A 1 180 ? -15.197 -6.636 23.831 1.00 68.31 180 ILE A N 1
ATOM 1426 C CA . ILE A 1 180 ? -16.335 -7.452 23.370 1.00 68.31 180 ILE A CA 1
ATOM 1427 C C . ILE A 1 180 ? -16.153 -8.932 23.740 1.00 68.31 180 ILE A C 1
ATOM 1429 O O . ILE A 1 180 ? -17.122 -9.586 24.128 1.00 68.31 180 ILE A O 1
ATOM 1433 N N . LYS A 1 181 ? -14.922 -9.453 23.654 1.00 67.88 181 LYS A N 1
ATOM 1434 C CA . LYS A 1 181 ? -14.585 -10.833 24.045 1.00 67.88 181 LYS A CA 1
ATOM 1435 C C . LYS A 1 181 ? -14.638 -11.085 25.553 1.00 67.88 181 LYS A C 1
ATOM 1437 O O . LYS A 1 181 ? -14.687 -12.239 25.939 1.00 67.88 181 LYS A O 1
ATOM 1442 N N . GLN A 1 182 ? -14.575 -10.046 26.385 1.00 69.94 182 GLN A N 1
ATOM 1443 C CA . GLN A 1 182 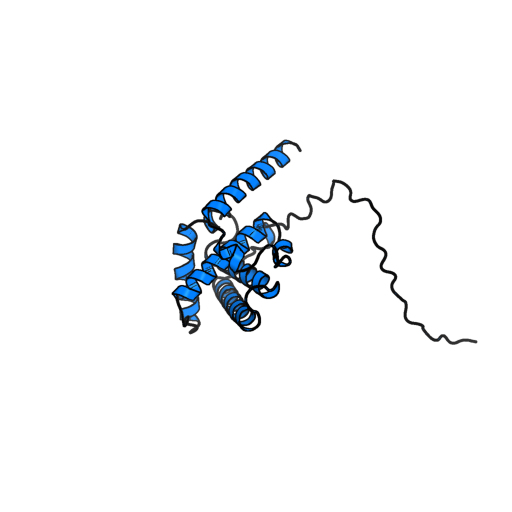? -14.698 -10.163 27.845 1.00 69.94 182 GLN A CA 1
ATOM 1444 C C . GLN A 1 182 ? -16.155 -10.086 28.326 1.00 69.94 182 GLN A C 1
ATOM 1446 O O . GLN A 1 182 ? -16.445 -10.461 29.458 1.00 69.94 182 GLN A O 1
ATOM 1451 N N . ILE A 1 183 ? -17.060 -9.566 27.490 1.00 72.44 183 ILE A N 1
ATOM 1452 C CA . ILE A 1 183 ? -18.496 -9.433 27.788 1.00 72.44 183 ILE A CA 1
ATOM 1453 C C . ILE A 1 183 ? -19.272 -10.728 27.463 1.00 72.44 183 ILE A C 1
ATOM 1455 O O . ILE A 1 183 ? -20.388 -10.905 27.953 1.00 72.44 183 ILE A O 1
ATOM 1459 N N . HIS A 1 184 ? -18.688 -11.629 26.666 1.00 44.38 184 HIS A N 1
ATOM 1460 C CA . HIS A 1 184 ? -19.238 -12.940 26.294 1.00 44.38 184 HIS A CA 1
ATOM 1461 C C . H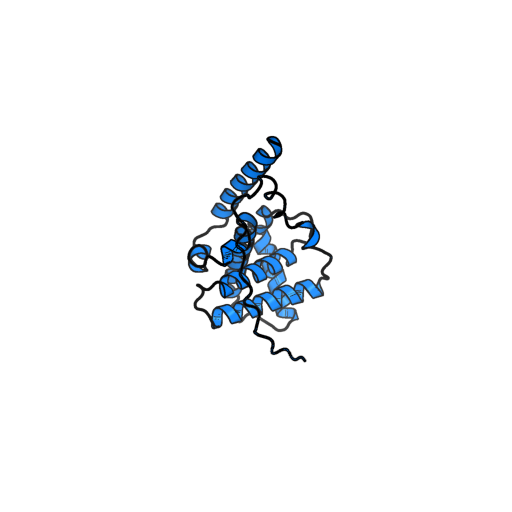IS A 1 184 ? -18.418 -14.071 26.914 1.00 44.38 184 HIS A C 1
ATOM 1463 O O . HIS A 1 184 ? -19.000 -15.160 27.107 1.00 44.38 184 HIS A O 1
#

Sequence (184 aa):
MGELLDKPRTQVVQYPASGMRREDWTQTAISTSDLFKHSSRLDRSSRVSHALRSLGHAESQHYGASQDVNSKYFEFGQAYADLIVSSATSSLDYVASKAFHDEAYPVLLRILQNQRSEPANYAGLRKRAERARKFFIIAHLFGISILERAELINVTKIDTITFAMLSSIMANHMDMVQQIKQIH

Organism: NCBI:txid215250